Protein AF-A0AAU1TU08-F1 (afdb_monomer)

Radius of gyration: 27.41 Å; Cα contacts (8 Å, |Δi|>4): 438; chains: 1; bounding box: 80×77×54 Å

Sequence (281 aa):
MLISSRPGSLTADRSVGITSATDSKLSSPLSSPHRTTTGRLDGDLHHVAPSVGRWKHGAMDIVSTPDTLEAIATGLQDWRKLAQPIVARYHTPDPVRGAAFVAAVAQAAVTVGQDPEIRLGRGVVDLALSTPGDKGGRWVTAQDIELGRTISKLAREHGLTALPGEVTQLELALDTADDTAVSPFWSALLTGAPDHVVGDTVLDPTNRVPSVWFQATDAHPPPRQRWHIDLWLAPEVADDRIAAAVAAGGTVVDASEAPSFTVLADPEGNKVCVCTALDRD

Nearest PDB structures (foldseek):
  2ebb-assembly1_A-2  TM=8.771E-01  e=8.303E-06  Geobacillus kaustophilus
  3hxa-assembly1_D  TM=8.436E-01  e=1.177E-04  Rattus norvegicus
  4c45-assembly1_A  TM=7.974E-01  e=8.197E-05  Homo sapiens
  1ru0-assembly1_A  TM=8.240E-01  e=3.086E-04  Mus musculus
  4kyz-assembly1_A  TM=6.795E-01  e=1.094E-03  synthetic construct

Solvent-accessible surface area (backbone atoms only — not comparable to full-atom values): 17138 Å² total; per-residue (Å²): 139,87,84,87,85,84,89,84,88,83,89,82,90,84,81,89,84,89,80,89,85,88,80,90,85,84,87,86,90,88,83,88,86,89,84,90,81,92,80,86,81,81,77,78,84,74,79,77,71,81,74,99,62,90,68,77,73,79,94,52,62,62,50,51,70,70,59,49,52,50,46,26,75,75,68,31,71,46,43,38,80,58,91,56,33,37,34,35,30,31,47,22,99,42,67,67,62,39,49,54,51,52,53,52,45,53,57,49,22,66,73,74,72,49,75,65,49,75,46,85,50,90,51,30,37,40,37,39,31,39,48,76,52,75,41,29,32,54,38,34,26,61,64,41,55,52,50,50,45,51,44,57,50,51,36,54,77,71,70,41,49,65,39,54,90,75,69,85,85,70,71,43,78,43,80,33,65,50,55,84,57,36,44,26,17,54,12,9,55,76,60,70,41,52,67,24,52,47,91,60,27,33,28,38,73,81,65,85,56,70,36,44,33,51,42,83,45,80,81,69,82,69,72,87,77,88,76,75,51,76,47,77,42,61,68,94,50,41,65,62,36,51,50,47,13,37,74,35,57,23,42,83,76,44,58,91,52,54,71,28,30,34,34,34,22,35,69,72,63,58,58,36,32,49,28,27,79,48,95,61,135

pLDDT: mean 82.47, std 26.4, range [25.33, 98.81]

Secondary structure (DSSP, 8-state):
------------------------------------------------PPP-----STT--BPPHHHHHHHHHHH-TTEEE-SSSEEEEEE-SSHHHHHHHHHHHHHHHHHHT-PPEEEEETTEEEEEE-EE-GGG-EE-BHHHHHHHHHHHHHHHHTTPEE-TTS----EEEEEES-HHHHHHHHHHHHHSSTT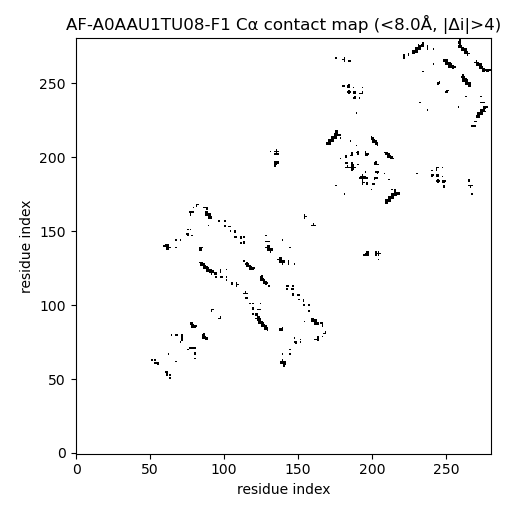-EETTEE--TT--S-EEEEEE----PPP-----EEEE--HHHHHHHHHHHHHTT-EEEE-TTTTTEEEEE-TT--EEEEE-STT--

Foldseek 3Di:
DDDDDDDDDDDDDDDDDDDDDDDDDDDDDDDDDDDDDDDDPPPPPPPPDDDPDQDDDDDFQFDDPVRVVVLCVPQLVQWDDDDFWIKWKWFDPALVLVVVLVVQLQVLCVVLVADWDWDRDGRMIMITDFDADPLQHTGDGPSSSVSSNVSVVSCVVSVIDIDHVPDDADAAEDEDQCLVQQQQLVLCQPAVGSRSDDDQKRHHNVNPDHIYGYDHDDDDQDDPDDDEAEAEDELVCLVVSVVSSVVSVKDFPDCPPPPQWTWIAGNRGHIYIHGYPPPDD

Mean predicted aligned error: 11.85 Å

Structure (mmCIF, N/CA/C/O backbone):
data_AF-A0AAU1TU08-F1
#
_entry.id   AF-A0AAU1TU08-F1
#
loop_
_atom_site.group_PDB
_atom_site.id
_atom_site.type_symbol
_atom_site.label_atom_id
_atom_site.label_alt_id
_atom_site.label_comp_id
_atom_site.label_asym_id
_atom_site.label_entity_id
_atom_site.label_seq_id
_atom_site.pdbx_PDB_ins_code
_atom_site.Cartn_x
_atom_site.Cartn_y
_atom_site.Cartn_z
_atom_site.occupancy
_atom_site.B_iso_or_equiv
_atom_site.auth_seq_id
_atom_site.auth_comp_id
_atom_site.auth_asym_id
_atom_site.auth_atom_id
_atom_site.pdbx_PDB_model_num
ATOM 1 N N . MET A 1 1 ? -26.591 -34.758 -16.815 1.00 39.56 1 MET A N 1
ATOM 2 C CA . MET A 1 1 ? -26.003 -35.877 -17.577 1.00 39.56 1 MET A CA 1
ATOM 3 C C . MET A 1 1 ? -24.620 -36.116 -16.986 1.00 39.56 1 MET A C 1
ATOM 5 O O . MET A 1 1 ? -23.721 -35.324 -17.214 1.00 39.56 1 MET A O 1
ATOM 9 N N . LEU A 1 2 ? -24.527 -37.078 -16.067 1.00 34.47 2 LEU A N 1
ATOM 10 C CA . LEU A 1 2 ? -23.309 -37.477 -15.355 1.00 34.47 2 LEU A CA 1
ATOM 11 C C . LEU A 1 2 ? -22.557 -38.486 -16.221 1.00 34.47 2 LEU A C 1
ATOM 13 O O . LEU A 1 2 ? -23.169 -39.480 -16.604 1.00 34.47 2 LEU A O 1
ATOM 17 N N . ILE A 1 3 ? -21.260 -38.286 -16.469 1.00 35.66 3 ILE A N 1
ATOM 18 C CA . ILE A 1 3 ? -20.370 -39.384 -16.867 1.00 35.66 3 ILE A CA 1
ATOM 19 C C . ILE A 1 3 ? -19.103 -39.323 -16.013 1.00 35.66 3 ILE A C 1
ATOM 21 O O . ILE A 1 3 ? -18.205 -38.509 -16.202 1.00 35.66 3 ILE A O 1
ATOM 25 N N . SER A 1 4 ? -19.128 -40.209 -15.024 1.00 30.64 4 SER A N 1
ATOM 26 C CA . SER A 1 4 ? -18.014 -40.758 -14.266 1.00 30.64 4 SER A CA 1
ATOM 27 C C . SER A 1 4 ? -17.317 -41.820 -15.113 1.00 30.64 4 SER A C 1
ATOM 29 O O . SER A 1 4 ? -18.012 -42.647 -15.702 1.00 30.64 4 SER A O 1
ATOM 31 N N . SER A 1 5 ? -15.980 -41.855 -15.098 1.00 33.44 5 SER A N 1
ATOM 32 C CA . SER A 1 5 ? -15.230 -43.109 -15.268 1.00 33.44 5 SER A CA 1
ATOM 33 C C . SER A 1 5 ? -13.729 -42.943 -14.986 1.00 33.44 5 SER A C 1
ATOM 35 O O . SER A 1 5 ? -12.961 -42.498 -15.833 1.00 33.44 5 SER A O 1
ATOM 37 N N . ARG A 1 6 ? -13.302 -43.390 -13.800 1.00 35.47 6 ARG A N 1
ATOM 38 C CA . ARG A 1 6 ? -12.073 -44.187 -13.613 1.00 35.47 6 ARG A CA 1
ATOM 39 C C . ARG A 1 6 ? -12.512 -45.571 -13.126 1.00 35.47 6 ARG A C 1
ATOM 41 O O . ARG A 1 6 ? -13.502 -45.648 -12.397 1.00 35.47 6 ARG A O 1
ATOM 48 N N . PRO A 1 7 ? -11.795 -46.647 -13.484 1.00 40.78 7 PRO A N 1
ATOM 49 C CA . PRO A 1 7 ? -11.098 -47.367 -12.413 1.00 40.78 7 PRO A CA 1
ATOM 50 C C . PRO A 1 7 ? -9.764 -48.004 -12.844 1.00 40.78 7 PRO A C 1
ATOM 52 O O . PRO A 1 7 ? -9.532 -48.287 -14.015 1.00 40.78 7 PRO A O 1
ATOM 55 N N . GLY A 1 8 ? -8.905 -48.278 -11.861 1.00 28.59 8 GLY A N 1
ATOM 56 C CA . GLY A 1 8 ? -7.673 -49.046 -12.048 1.00 28.59 8 GLY A CA 1
ATOM 57 C C . GLY A 1 8 ? -6.833 -49.111 -10.777 1.00 28.59 8 GLY A C 1
ATOM 58 O O . GLY A 1 8 ? -5.873 -48.367 -10.630 1.00 28.59 8 GLY A O 1
ATOM 59 N N . SER A 1 9 ? -7.247 -49.974 -9.848 1.00 29.78 9 SER A N 1
ATOM 60 C CA . SER A 1 9 ? -6.502 -50.392 -8.655 1.00 29.78 9 SER A CA 1
ATOM 61 C C . SER A 1 9 ? -5.461 -51.449 -9.035 1.00 29.78 9 SER A C 1
ATOM 63 O O . SER A 1 9 ? -5.809 -52.407 -9.722 1.00 29.78 9 SER A O 1
ATOM 65 N N . LEU A 1 10 ? -4.226 -51.311 -8.543 1.00 33.62 10 LEU A N 1
ATOM 66 C CA . LEU A 1 10 ? -3.279 -52.414 -8.373 1.00 33.62 10 LEU A CA 1
ATOM 67 C C . LEU A 1 10 ? -2.543 -52.227 -7.041 1.00 33.62 10 LEU A C 1
ATOM 69 O O . LEU A 1 10 ? -1.752 -51.307 -6.856 1.00 33.62 10 LEU A O 1
ATOM 73 N N . THR A 1 11 ? -2.851 -53.120 -6.109 1.00 32.47 11 THR A N 1
ATOM 74 C CA . THR A 1 11 ? -2.131 -53.381 -4.863 1.00 32.47 11 THR A CA 1
ATOM 75 C C . THR A 1 11 ? -0.887 -54.226 -5.137 1.00 32.47 11 THR A C 1
ATOM 77 O O . THR A 1 11 ? -1.003 -55.263 -5.790 1.00 32.47 11 THR A O 1
ATOM 80 N N . ALA A 1 12 ? 0.259 -53.869 -4.557 1.00 34.25 12 ALA A N 1
ATOM 81 C CA . ALA A 1 12 ? 1.302 -54.830 -4.202 1.00 34.25 12 ALA A CA 1
ATOM 82 C C . ALA A 1 12 ? 2.132 -54.302 -3.023 1.00 34.25 12 ALA A C 1
ATOM 84 O O . ALA A 1 12 ? 2.806 -53.280 -3.104 1.00 34.25 12 ALA A O 1
ATOM 85 N N . ASP A 1 13 ? 2.017 -55.043 -1.932 1.00 30.77 13 ASP A N 1
ATOM 86 C CA . ASP A 1 13 ? 2.788 -55.010 -0.699 1.00 30.77 13 ASP A CA 1
ATOM 87 C C . ASP A 1 13 ? 4.228 -55.508 -0.939 1.00 30.77 13 ASP A C 1
ATOM 89 O O . ASP A 1 13 ? 4.419 -56.491 -1.661 1.00 30.77 13 ASP A O 1
ATOM 93 N N . ARG A 1 14 ? 5.228 -54.856 -0.326 1.00 32.91 14 ARG A N 1
ATOM 94 C CA . ARG A 1 14 ? 6.452 -55.516 0.159 1.00 32.91 14 ARG A CA 1
ATOM 95 C C . ARG A 1 14 ? 7.249 -54.635 1.127 1.00 32.91 14 ARG A C 1
ATOM 97 O O . ARG A 1 14 ? 7.679 -53.525 0.831 1.00 32.91 14 ARG A O 1
ATOM 104 N N . SER A 1 15 ? 7.453 -55.237 2.285 1.00 30.56 15 SER A N 1
ATOM 105 C CA . SER A 1 15 ? 8.192 -54.874 3.486 1.00 30.56 15 SER A CA 1
ATOM 106 C C . SER A 1 15 ? 9.714 -54.674 3.343 1.00 30.56 15 SER A C 1
ATOM 108 O O . SER A 1 15 ? 10.374 -55.458 2.669 1.00 30.56 15 SER A O 1
ATOM 110 N N . VAL A 1 16 ? 10.221 -53.728 4.151 1.00 29.23 16 VAL A N 1
ATOM 111 C CA . VAL A 1 16 ? 11.410 -53.763 5.046 1.00 29.23 16 VAL A CA 1
ATOM 112 C C . VAL A 1 16 ? 12.807 -54.034 4.458 1.00 29.23 16 VAL A C 1
ATOM 114 O O . VAL A 1 16 ? 13.092 -55.094 3.914 1.00 29.23 16 VAL A O 1
ATOM 117 N N . GLY A 1 17 ? 13.736 -53.117 4.765 1.00 28.25 17 GLY A N 1
ATOM 118 C CA . GLY A 1 17 ? 15.182 -53.339 4.678 1.00 28.25 17 GLY A CA 1
ATOM 119 C C . GLY A 1 17 ? 16.001 -52.153 5.196 1.00 28.25 17 GLY A C 1
ATOM 120 O O . GLY A 1 17 ? 16.543 -51.388 4.409 1.00 28.25 17 GLY A O 1
ATOM 121 N N . ILE A 1 18 ? 16.071 -51.992 6.521 1.00 28.25 18 ILE A N 1
ATOM 122 C CA . ILE A 1 18 ? 17.067 -51.153 7.207 1.00 28.25 18 ILE A CA 1
ATOM 123 C C . ILE A 1 18 ? 18.354 -51.974 7.320 1.00 28.25 18 ILE A C 1
ATOM 125 O O . ILE A 1 18 ? 18.321 -53.060 7.894 1.00 28.25 18 ILE A O 1
ATOM 129 N N . THR A 1 19 ? 19.487 -51.437 6.868 1.00 31.23 19 THR A N 1
ATOM 130 C CA . THR A 1 19 ? 20.816 -51.897 7.303 1.00 31.23 19 THR A CA 1
ATOM 131 C C . THR A 1 19 ? 21.749 -50.711 7.500 1.00 31.23 19 THR A C 1
ATOM 133 O O . THR A 1 19 ? 22.159 -50.050 6.548 1.00 31.23 19 THR A O 1
ATOM 136 N N . SER A 1 20 ? 22.077 -50.471 8.768 1.00 26.25 20 SER A N 1
ATOM 137 C CA . SER A 1 20 ? 23.237 -49.723 9.237 1.00 26.25 20 SER A CA 1
ATOM 138 C C . SER A 1 20 ? 24.516 -50.538 9.039 1.00 26.25 20 SER A C 1
ATOM 140 O O . SER A 1 20 ? 24.509 -51.741 9.302 1.00 26.25 20 SER A O 1
ATOM 142 N N . ALA A 1 21 ? 25.627 -49.881 8.717 1.00 29.44 21 ALA A N 1
ATOM 143 C CA . ALA A 1 21 ? 26.960 -50.402 9.000 1.00 29.44 21 ALA A CA 1
ATOM 144 C C . ALA A 1 21 ? 27.860 -49.266 9.502 1.00 29.44 21 ALA A C 1
ATOM 146 O O . ALA A 1 21 ? 28.190 -48.327 8.781 1.00 29.44 21 ALA A O 1
ATOM 147 N N . THR A 1 22 ? 28.192 -49.367 10.783 1.00 28.27 22 THR A N 1
ATOM 148 C CA . THR A 1 22 ? 29.260 -48.691 11.518 1.00 28.27 22 THR A CA 1
ATOM 149 C C . THR A 1 22 ? 30.576 -49.448 11.339 1.00 28.27 22 THR A C 1
ATOM 151 O O . THR A 1 22 ? 30.546 -50.673 11.387 1.00 28.27 22 THR A O 1
ATOM 154 N N . ASP A 1 23 ? 31.702 -48.743 11.183 1.00 26.25 23 ASP A N 1
ATOM 155 C CA . ASP A 1 23 ? 32.923 -48.812 12.027 1.00 26.25 23 ASP A CA 1
ATOM 156 C C . ASP A 1 23 ? 34.094 -48.099 11.312 1.00 26.25 23 ASP A C 1
ATOM 158 O O . ASP A 1 23 ? 34.321 -48.311 10.126 1.00 26.25 23 ASP A O 1
ATOM 162 N N . SER A 1 24 ? 34.708 -47.065 11.912 1.00 28.91 24 SER A N 1
ATOM 163 C CA . SER A 1 24 ? 35.861 -47.124 12.848 1.00 28.91 24 SER A CA 1
ATOM 164 C C . SER A 1 24 ? 37.142 -47.608 12.151 1.00 28.91 24 SER A C 1
ATOM 166 O O . SER A 1 24 ? 37.115 -48.601 11.448 1.00 28.91 24 SER A O 1
ATOM 168 N N . LYS A 1 25 ? 38.352 -47.072 12.315 1.00 26.80 25 LYS A N 1
ATOM 169 C CA . LYS A 1 25 ? 39.016 -46.046 13.137 1.00 26.80 25 LYS A CA 1
ATOM 170 C C . LYS A 1 25 ? 40.464 -46.021 12.599 1.00 26.80 25 LYS A C 1
ATOM 172 O O . LYS A 1 25 ? 40.930 -47.072 12.172 1.00 26.80 25 LYS A O 1
ATOM 177 N N . LEU A 1 26 ? 41.196 -44.910 12.724 1.00 29.38 26 LEU A N 1
ATOM 178 C CA . LEU A 1 26 ? 42.615 -44.910 13.140 1.00 29.38 26 LEU A CA 1
ATOM 179 C C . LEU A 1 26 ? 43.099 -43.477 13.460 1.00 29.38 26 LEU A C 1
ATOM 181 O O . LEU A 1 26 ? 43.403 -42.669 12.590 1.00 29.38 26 LEU A O 1
ATOM 185 N N . SER A 1 27 ? 43.097 -43.209 14.767 1.00 26.80 27 SER A N 1
ATOM 186 C CA . SER A 1 27 ? 43.957 -42.338 15.591 1.00 26.80 27 SER A CA 1
ATOM 187 C C . SER A 1 27 ? 45.451 -42.401 15.206 1.00 26.80 27 SER A C 1
ATOM 189 O O . SER A 1 27 ? 45.870 -43.432 14.699 1.00 26.80 27 SER A O 1
ATOM 191 N N . SER A 1 28 ? 46.383 -41.476 15.484 1.00 29.06 28 SER A N 1
ATOM 192 C CA . SER A 1 28 ? 46.492 -40.148 16.133 1.00 29.06 28 SER A CA 1
ATOM 193 C C . SER A 1 28 ? 47.977 -39.683 15.913 1.00 29.06 28 SER A C 1
ATOM 195 O O . SER A 1 28 ? 48.586 -40.138 14.950 1.00 29.06 28 SER A O 1
ATOM 197 N N . PRO A 1 29 ? 48.638 -38.889 16.786 1.00 40.69 29 PRO A N 1
ATOM 198 C CA . PRO A 1 29 ? 48.773 -37.423 16.759 1.00 40.69 29 PRO A CA 1
ATOM 199 C C . PRO A 1 29 ? 50.248 -36.948 16.657 1.00 40.69 29 PRO A C 1
ATOM 201 O O . PRO A 1 29 ? 51.145 -37.774 16.734 1.00 40.69 29 PRO A O 1
ATOM 204 N N . LEU A 1 30 ? 50.515 -35.633 16.584 1.00 27.88 30 LEU A N 1
ATOM 205 C CA . LEU A 1 30 ? 51.724 -34.990 17.149 1.00 27.88 30 LEU A CA 1
ATOM 206 C C . LEU A 1 30 ? 51.535 -33.458 17.287 1.00 27.88 30 LEU A C 1
ATOM 208 O O . LEU A 1 30 ? 50.765 -32.843 16.555 1.00 27.88 30 LEU A O 1
ATOM 212 N N . SER A 1 31 ? 52.203 -32.896 18.297 1.00 27.53 31 SER A N 1
ATOM 213 C CA . SER A 1 31 ? 51.919 -31.644 19.022 1.00 27.53 31 SER A CA 1
ATOM 214 C C . SER A 1 31 ? 52.511 -30.329 18.455 1.00 27.53 31 SER A C 1
ATOM 216 O O . SER A 1 31 ? 53.495 -30.346 17.727 1.00 27.53 31 SER A O 1
ATOM 218 N N . SER A 1 32 ? 51.911 -29.210 18.909 1.00 26.59 32 SER A N 1
ATOM 219 C CA . SER A 1 32 ? 52.244 -27.750 18.935 1.00 26.59 32 SER A CA 1
ATOM 220 C C . SER A 1 32 ? 53.707 -27.348 19.310 1.00 26.59 32 SER A C 1
ATOM 222 O O . SER A 1 32 ? 54.450 -28.269 19.647 1.00 26.59 32 SER A O 1
ATOM 224 N N . PRO A 1 33 ? 54.148 -26.043 19.420 1.00 43.50 33 PRO A N 1
ATOM 225 C CA . PRO A 1 33 ? 53.403 -24.751 19.493 1.00 43.50 33 PRO A CA 1
ATOM 226 C C . PRO A 1 33 ? 54.031 -23.452 18.864 1.00 43.50 33 PRO A C 1
ATOM 228 O O . PRO A 1 33 ? 55.142 -23.446 18.348 1.00 43.50 33 PRO A O 1
ATOM 231 N N . HIS A 1 34 ? 53.300 -22.329 19.062 1.00 25.75 34 HIS A N 1
ATOM 232 C CA . HIS A 1 34 ? 53.620 -20.878 18.928 1.00 25.75 34 HIS A CA 1
ATOM 233 C C . HIS A 1 34 ? 53.584 -20.268 17.506 1.00 25.75 34 HIS A C 1
ATOM 235 O O . HIS A 1 34 ? 54.192 -20.790 16.590 1.00 25.75 34 HIS A O 1
ATOM 241 N N . ARG A 1 35 ? 52.892 -19.147 17.226 1.00 26.56 35 ARG A N 1
ATOM 242 C CA . ARG A 1 35 ? 52.883 -17.844 17.920 1.00 26.56 35 ARG A CA 1
ATOM 243 C C . ARG A 1 35 ? 51.635 -17.009 17.556 1.00 26.56 35 ARG A C 1
ATOM 245 O O . ARG A 1 35 ? 51.085 -17.111 16.469 1.00 26.56 35 ARG A O 1
ATOM 252 N N . THR A 1 36 ? 51.249 -16.166 18.503 1.00 27.22 36 THR A N 1
ATOM 253 C CA . THR A 1 36 ? 50.205 -15.129 18.524 1.00 27.22 36 THR A CA 1
ATOM 254 C C . THR A 1 36 ? 50.254 -14.099 17.388 1.00 27.22 36 THR A C 1
ATOM 256 O O . THR A 1 36 ? 51.296 -13.475 17.191 1.00 27.22 36 THR A O 1
ATOM 259 N N . THR A 1 37 ? 49.105 -13.763 16.791 1.00 28.59 37 THR A N 1
ATOM 260 C CA . THR A 1 37 ? 48.723 -12.358 16.532 1.00 28.59 37 THR A CA 1
ATOM 261 C C . THR A 1 37 ? 47.201 -12.223 16.456 1.00 28.59 37 THR A C 1
ATOM 263 O O . THR A 1 37 ? 46.511 -12.985 15.790 1.00 28.59 37 THR A O 1
ATOM 266 N N . THR A 1 38 ? 46.705 -11.270 17.229 1.00 29.56 38 THR A N 1
ATOM 267 C CA . THR A 1 38 ? 45.329 -10.804 17.393 1.00 29.56 38 THR A CA 1
ATOM 268 C C . THR A 1 38 ? 44.777 -10.148 16.127 1.00 29.56 38 THR A C 1
ATOM 270 O O . THR A 1 38 ? 45.450 -9.308 15.538 1.00 29.56 38 THR A O 1
ATOM 273 N N . GLY A 1 39 ? 43.529 -10.457 15.775 1.00 26.97 39 GLY A N 1
ATOM 274 C CA . GLY A 1 39 ? 42.768 -9.787 14.719 1.00 26.97 39 GLY A CA 1
ATOM 275 C C . GLY A 1 39 ? 41.291 -10.145 14.837 1.00 26.97 39 GLY A C 1
ATOM 276 O O . GLY A 1 39 ? 40.786 -10.975 14.093 1.00 26.97 39 GLY A O 1
ATOM 277 N N . ARG A 1 40 ? 40.633 -9.591 15.856 1.00 25.39 40 ARG A N 1
ATOM 278 C CA . ARG A 1 40 ? 39.196 -9.725 16.105 1.00 25.39 40 ARG A CA 1
ATOM 279 C C . ARG A 1 40 ? 38.468 -8.784 15.144 1.00 25.39 40 ARG A C 1
ATOM 281 O O . ARG A 1 40 ? 38.528 -7.575 15.334 1.00 25.39 40 ARG A O 1
ATOM 288 N N . LEU A 1 41 ? 37.849 -9.330 14.100 1.00 30.48 41 LEU A N 1
ATOM 289 C CA . LEU A 1 41 ? 36.870 -8.620 13.278 1.00 30.48 41 LEU A CA 1
ATOM 290 C C . LEU A 1 41 ? 35.486 -8.909 13.865 1.00 30.48 41 LEU A C 1
ATOM 292 O O . LEU A 1 41 ? 34.767 -9.779 13.383 1.00 30.48 41 LEU A O 1
ATOM 296 N N . ASP A 1 42 ? 35.156 -8.204 14.947 1.00 25.33 42 ASP A N 1
ATOM 297 C CA . ASP A 1 42 ? 33.764 -8.025 15.359 1.00 25.33 42 ASP A CA 1
ATOM 298 C C . ASP A 1 42 ? 33.194 -6.939 14.437 1.00 25.33 42 ASP A C 1
ATOM 300 O O . ASP A 1 42 ? 33.405 -5.745 14.645 1.00 25.33 42 ASP A O 1
ATOM 304 N N . GLY A 1 43 ? 32.572 -7.363 13.338 1.00 26.89 43 GLY A N 1
ATOM 305 C CA . GLY A 1 43 ? 31.746 -6.501 12.502 1.00 26.89 43 GLY A CA 1
ATOM 306 C C . GLY A 1 43 ? 30.346 -6.456 13.091 1.00 26.89 43 GLY A C 1
ATOM 307 O O . GLY A 1 43 ? 29.486 -7.236 12.687 1.00 26.89 43 GLY A O 1
ATOM 308 N N . ASP A 1 44 ? 30.143 -5.587 14.078 1.00 26.06 44 ASP A N 1
ATOM 309 C CA . ASP A 1 44 ? 28.821 -5.266 14.604 1.00 26.06 44 ASP A CA 1
ATOM 310 C C . ASP A 1 44 ? 27.968 -4.662 13.476 1.00 26.06 44 ASP A C 1
ATOM 312 O O . ASP A 1 44 ? 28.186 -3.531 13.035 1.00 26.06 44 ASP A O 1
ATOM 316 N N . LEU A 1 45 ? 26.981 -5.429 13.002 1.00 29.81 45 LEU A N 1
ATOM 317 C CA . LEU A 1 45 ? 25.873 -4.933 12.188 1.00 29.81 45 LEU A CA 1
ATOM 318 C C . LEU A 1 45 ? 25.002 -4.034 13.073 1.00 29.81 45 LEU A C 1
ATOM 320 O O . LEU A 1 45 ? 23.978 -4.448 13.619 1.00 29.81 45 LEU A O 1
ATOM 324 N N . HIS A 1 46 ? 25.439 -2.792 13.255 1.00 28.25 46 HIS A N 1
ATOM 325 C CA . HIS A 1 46 ? 24.618 -1.757 13.855 1.00 28.25 46 HIS A CA 1
ATOM 326 C C . HIS A 1 46 ? 23.498 -1.392 12.884 1.00 28.25 46 HIS A C 1
ATOM 328 O O . HIS A 1 46 ? 23.664 -0.592 11.967 1.00 28.25 46 HIS A O 1
ATOM 334 N N . HIS A 1 47 ? 22.329 -1.975 13.132 1.00 33.59 47 HIS A N 1
ATOM 335 C CA . HIS A 1 47 ? 21.059 -1.446 12.670 1.00 33.59 47 HIS A CA 1
ATOM 336 C C . HIS A 1 47 ? 20.913 -0.039 13.272 1.00 33.59 47 HIS A C 1
ATOM 338 O O . HIS A 1 47 ? 20.599 0.124 14.454 1.00 33.59 47 HIS A O 1
ATOM 344 N N . VAL A 1 48 ? 21.223 0.993 12.489 1.00 30.58 48 VAL A N 1
ATOM 345 C CA . VAL A 1 48 ? 20.961 2.377 12.884 1.00 30.58 48 VAL A CA 1
ATOM 346 C C . VAL A 1 48 ? 19.460 2.592 12.738 1.00 30.58 48 VAL A C 1
ATOM 348 O O . VAL A 1 48 ? 18.955 2.863 11.654 1.00 30.58 48 VAL A O 1
ATOM 351 N N . ALA A 1 49 ? 18.732 2.424 13.841 1.00 30.55 49 ALA A N 1
ATOM 352 C CA . ALA A 1 49 ? 17.380 2.948 13.951 1.00 30.55 49 ALA A CA 1
ATOM 353 C C . ALA A 1 49 ? 17.432 4.467 13.697 1.00 30.55 49 ALA A C 1
ATOM 355 O O . ALA A 1 49 ? 18.308 5.138 14.259 1.00 30.55 49 ALA A O 1
ATOM 356 N N . PRO A 1 50 ? 16.538 5.038 12.872 1.00 33.75 50 PRO A N 1
ATOM 357 C CA . PRO A 1 50 ? 16.546 6.469 12.630 1.00 33.75 50 PRO A CA 1
ATOM 358 C C . PRO A 1 50 ? 16.322 7.208 13.955 1.00 33.75 50 PRO A C 1
ATOM 360 O O . PRO A 1 50 ? 15.472 6.847 14.770 1.00 33.75 50 PRO A O 1
ATOM 363 N N . SER A 1 51 ? 17.148 8.227 14.182 1.00 30.95 51 SER A N 1
ATOM 364 C CA . SER A 1 51 ? 17.206 9.025 15.404 1.00 30.95 51 SER A CA 1
ATOM 365 C C . SER A 1 51 ? 15.828 9.519 15.858 1.00 30.95 51 SER A C 1
ATOM 367 O O . SER A 1 51 ? 15.072 10.079 15.057 1.00 30.95 51 SER A O 1
ATOM 369 N N . VAL A 1 52 ? 15.555 9.388 17.162 1.00 37.06 52 VAL A N 1
ATOM 370 C CA . VAL A 1 52 ? 14.380 9.929 17.865 1.00 37.06 52 VAL A CA 1
ATOM 371 C C . VAL A 1 52 ? 14.484 11.458 17.918 1.00 37.06 52 VAL A C 1
ATOM 373 O O . VAL A 1 52 ? 14.900 12.055 18.906 1.00 37.06 52 VAL A O 1
ATOM 376 N N . GLY A 1 53 ? 14.168 12.096 16.798 1.00 33.34 53 GLY A N 1
ATOM 377 C CA . GLY A 1 53 ? 13.995 13.534 16.669 1.00 33.34 53 GLY A CA 1
ATOM 378 C C . GLY A 1 53 ? 12.564 13.816 16.237 1.00 33.34 53 GLY A C 1
ATOM 379 O O . GLY A 1 53 ? 12.021 13.126 15.379 1.00 33.34 53 GLY A O 1
ATOM 380 N N . ARG A 1 54 ? 11.926 14.826 16.829 1.00 38.91 54 ARG A N 1
ATOM 381 C CA . ARG A 1 54 ? 10.632 15.319 16.351 1.00 38.91 54 ARG A CA 1
ATOM 382 C C . ARG A 1 54 ? 10.858 16.047 15.024 1.00 38.91 54 ARG A C 1
ATOM 384 O O . ARG A 1 54 ? 11.188 17.231 15.015 1.00 38.91 54 ARG A O 1
ATOM 391 N N . TRP A 1 55 ? 10.742 15.330 13.911 1.00 38.53 55 TRP A N 1
ATOM 392 C CA . TRP A 1 55 ? 10.931 15.881 12.571 1.00 38.53 55 TRP A CA 1
ATOM 393 C C . TRP A 1 55 ? 9.709 16.711 12.173 1.00 38.53 55 TRP A C 1
ATOM 395 O O . TR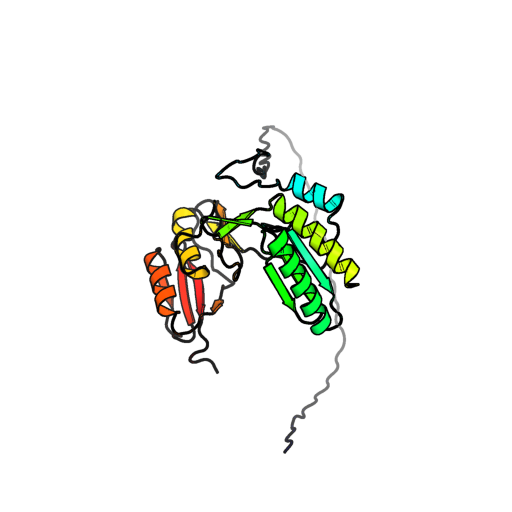P A 1 55 ? 8.628 16.176 11.957 1.00 38.53 55 TRP A O 1
ATOM 405 N N . LYS A 1 56 ? 9.877 18.033 12.079 1.00 38.09 56 LYS A N 1
ATOM 406 C CA . LYS A 1 56 ? 8.866 18.941 11.523 1.00 38.09 56 LYS A CA 1
ATOM 407 C C . LYS A 1 56 ? 9.212 19.275 10.073 1.00 38.09 56 LYS A C 1
ATOM 409 O O . LYS A 1 56 ? 9.767 20.337 9.810 1.00 38.09 56 LYS A O 1
ATOM 414 N N . HIS A 1 57 ? 8.879 18.390 9.138 1.00 40.66 57 HIS A N 1
ATOM 415 C CA . HIS A 1 57 ? 8.739 18.776 7.732 1.00 40.66 57 HIS A CA 1
ATOM 416 C C . HIS A 1 57 ? 7.253 19.056 7.486 1.00 40.66 57 HIS A C 1
ATOM 418 O O . HIS A 1 57 ? 6.439 18.156 7.623 1.00 40.66 57 HIS A O 1
ATOM 424 N N . GLY A 1 58 ? 6.904 20.324 7.236 1.00 43.88 58 GLY A N 1
ATOM 425 C CA . GLY A 1 58 ? 5.560 20.759 6.829 1.00 43.88 58 GLY A CA 1
ATOM 426 C C . GLY A 1 58 ? 4.399 20.312 7.733 1.00 43.88 58 GLY A C 1
ATOM 427 O O . GLY A 1 58 ? 3.725 19.348 7.425 1.00 43.88 58 GLY A O 1
ATOM 428 N N . ALA A 1 59 ? 4.129 21.041 8.822 1.00 59.69 59 ALA A N 1
ATOM 429 C CA . ALA A 1 59 ? 2.848 21.070 9.560 1.00 59.69 59 ALA A CA 1
ATOM 430 C C . ALA A 1 59 ? 2.159 19.750 10.014 1.00 59.69 59 ALA A C 1
ATOM 432 O O . ALA A 1 59 ? 1.078 19.840 10.589 1.00 59.69 59 ALA A O 1
ATOM 433 N N . MET A 1 60 ? 2.743 18.560 9.845 1.00 71.38 60 MET A N 1
ATOM 434 C CA . MET A 1 60 ? 2.176 17.303 10.355 1.00 71.38 60 MET A CA 1
ATOM 435 C C . MET A 1 60 ? 2.743 16.956 11.734 1.00 71.38 60 MET A C 1
ATOM 437 O O . MET A 1 60 ? 3.959 16.942 11.939 1.00 71.38 60 MET A O 1
ATOM 441 N N . ASP A 1 61 ? 1.859 16.678 12.697 1.00 87.31 61 ASP A N 1
ATOM 442 C CA . ASP A 1 61 ? 2.245 16.246 14.044 1.00 87.31 61 ASP A CA 1
ATOM 443 C C . ASP A 1 61 ? 2.511 14.735 14.074 1.00 87.31 61 ASP A C 1
ATOM 445 O O . ASP A 1 61 ? 1.705 13.947 14.576 1.00 87.31 61 ASP A O 1
ATOM 449 N N . ILE A 1 62 ? 3.625 14.342 13.452 1.00 93.31 62 ILE A N 1
ATOM 450 C CA . ILE A 1 62 ? 4.069 12.950 13.361 1.00 93.31 62 ILE A CA 1
ATOM 451 C C . ILE A 1 62 ? 4.415 12.429 14.758 1.00 93.31 62 ILE A C 1
ATOM 453 O O . ILE A 1 62 ? 5.205 13.028 15.495 1.00 93.31 62 ILE A O 1
ATOM 457 N N . VAL A 1 63 ? 3.850 11.274 15.093 1.00 96.00 63 VAL A N 1
ATOM 458 C CA . VAL A 1 63 ? 4.113 10.529 16.321 1.00 96.00 63 VAL A CA 1
ATOM 459 C C . VAL A 1 63 ? 5.215 9.515 16.037 1.00 96.00 63 VAL A C 1
ATOM 461 O O . VAL A 1 63 ? 5.183 8.796 15.038 1.00 96.00 63 VAL A O 1
ATOM 464 N N . SER A 1 64 ? 6.217 9.457 16.912 1.00 96.12 64 SER A N 1
ATOM 465 C CA . SER A 1 64 ? 7.324 8.517 16.746 1.00 96.12 64 SER A CA 1
ATOM 466 C C . SER A 1 64 ? 6.856 7.064 16.918 1.00 96.12 64 SER A C 1
ATOM 468 O O . SER A 1 64 ? 5.827 6.791 17.544 1.00 96.12 64 SER A O 1
ATOM 470 N N . THR A 1 65 ? 7.619 6.098 16.397 1.00 96.62 65 THR A N 1
ATOM 471 C CA . THR A 1 65 ? 7.327 4.674 16.633 1.00 96.62 65 THR A CA 1
ATOM 472 C C . THR A 1 65 ? 7.297 4.331 18.130 1.00 96.62 65 THR A C 1
ATOM 474 O O . THR A 1 65 ? 6.313 3.720 18.545 1.00 96.62 65 THR A O 1
ATOM 477 N N . PRO A 1 66 ? 8.275 4.743 18.969 1.00 98.00 66 PRO A N 1
ATOM 478 C CA . PRO A 1 66 ? 8.199 4.528 20.417 1.00 98.00 66 PRO A CA 1
ATOM 479 C C . PRO A 1 66 ? 6.927 5.091 21.064 1.00 98.00 66 PRO A C 1
ATOM 481 O O . PRO A 1 66 ? 6.258 4.372 21.801 1.00 98.00 66 PRO A O 1
ATOM 484 N N . ASP A 1 67 ? 6.542 6.327 20.736 1.00 97.69 67 ASP A N 1
ATOM 485 C CA . ASP A 1 67 ? 5.336 6.949 21.305 1.00 97.69 67 ASP A CA 1
ATOM 486 C C . ASP A 1 67 ? 4.053 6.253 20.824 1.00 97.69 67 ASP A C 1
ATOM 488 O O . ASP A 1 67 ? 3.089 6.103 21.576 1.00 97.69 67 ASP A O 1
ATOM 492 N N . THR A 1 68 ? 4.043 5.774 19.577 1.00 98.00 68 THR A N 1
ATOM 493 C CA . THR A 1 68 ? 2.931 4.980 19.040 1.00 98.00 68 THR A CA 1
ATOM 494 C C . THR A 1 68 ? 2.802 3.643 19.772 1.00 98.00 68 THR A C 1
ATOM 496 O O . THR A 1 68 ? 1.694 3.225 20.111 1.00 98.00 68 THR A O 1
ATOM 499 N N . LEU A 1 69 ? 3.924 2.970 20.043 1.00 98.12 69 LEU A N 1
ATOM 500 C CA . LEU A 1 69 ? 3.945 1.717 20.800 1.00 98.12 69 LEU A CA 1
ATOM 501 C C . LEU A 1 69 ? 3.479 1.923 22.248 1.00 98.12 69 LEU A C 1
ATOM 503 O O . LEU A 1 69 ? 2.713 1.104 22.755 1.00 98.12 69 LEU A O 1
ATOM 507 N N . GLU A 1 70 ? 3.861 3.031 22.883 1.00 97.88 70 GLU A N 1
ATOM 508 C CA . GLU A 1 70 ? 3.374 3.402 24.216 1.00 97.88 70 GLU A CA 1
ATOM 509 C C . GLU A 1 70 ? 1.857 3.659 24.217 1.00 97.88 70 GLU A C 1
ATOM 511 O O . GLU A 1 70 ? 1.133 3.164 25.085 1.00 97.88 70 GLU A O 1
ATOM 516 N N . ALA A 1 71 ? 1.333 4.364 23.207 1.00 97.12 71 ALA A N 1
ATOM 517 C CA . ALA A 1 71 ? -0.109 4.569 23.055 1.00 97.12 71 ALA A CA 1
ATOM 518 C C . ALA A 1 71 ? -0.873 3.238 22.886 1.00 97.12 71 ALA A C 1
ATOM 520 O O . ALA A 1 71 ? -1.948 3.059 23.466 1.00 97.12 71 ALA A O 1
ATOM 521 N N . ILE A 1 72 ? -0.303 2.282 22.142 1.00 97.88 72 ILE A N 1
ATOM 522 C CA . ILE A 1 72 ? -0.832 0.914 22.002 1.00 97.88 72 ILE A CA 1
ATOM 523 C C . ILE A 1 72 ? -0.840 0.180 23.342 1.00 97.88 72 ILE A C 1
ATOM 525 O O . ILE A 1 72 ? -1.867 -0.393 23.712 1.00 97.88 72 ILE A O 1
ATOM 529 N N . ALA A 1 73 ? 0.258 0.239 24.095 1.00 96.56 73 ALA A N 1
ATOM 530 C CA . ALA A 1 73 ? 0.370 -0.424 25.390 1.00 96.56 73 ALA A CA 1
ATOM 531 C C . ALA A 1 73 ? -0.627 0.122 26.430 1.00 96.56 73 ALA A C 1
ATOM 533 O O . ALA A 1 73 ? -1.144 -0.640 27.251 1.00 96.56 73 ALA A O 1
ATOM 534 N N . THR A 1 74 ? -0.929 1.422 26.384 1.00 94.62 74 THR A N 1
ATOM 535 C CA . THR A 1 74 ? -1.689 2.113 27.440 1.00 94.62 74 THR A CA 1
ATOM 536 C C . THR A 1 74 ? -3.166 2.354 27.128 1.00 94.62 74 THR A C 1
ATOM 538 O O . THR A 1 74 ? -3.946 2.565 28.057 1.00 94.62 74 THR A O 1
ATOM 541 N N . GLY A 1 75 ? -3.601 2.294 25.864 1.00 90.75 75 GLY A N 1
ATOM 542 C CA . GLY A 1 75 ? -5.003 2.590 25.533 1.00 90.75 75 GLY A CA 1
ATOM 543 C C . GLY A 1 75 ? -5.490 2.242 24.127 1.00 90.75 75 GLY A C 1
ATOM 544 O O . GLY A 1 75 ? -6.626 2.581 23.797 1.00 90.75 75 GLY A O 1
ATOM 545 N N . LEU A 1 76 ? -4.668 1.588 23.302 1.00 96.81 76 LEU A N 1
ATOM 546 C CA . LEU A 1 76 ? -5.021 1.143 21.948 1.00 96.81 76 LEU A CA 1
ATOM 547 C C . LEU A 1 76 ? -4.716 -0.350 21.763 1.00 96.81 76 LEU A C 1
ATOM 549 O O . LEU A 1 76 ? -4.094 -0.759 20.787 1.00 96.81 76 LEU A O 1
ATOM 553 N N . GLN A 1 77 ? -5.166 -1.189 22.699 1.00 96.38 77 GLN A N 1
ATOM 554 C CA . GLN A 1 77 ? -4.833 -2.620 22.714 1.00 96.38 77 GLN A CA 1
ATOM 555 C C . GLN A 1 77 ? -5.368 -3.398 21.496 1.00 96.38 77 GLN A C 1
ATOM 557 O O . GLN A 1 77 ? -4.808 -4.445 21.151 1.00 96.38 77 GLN A O 1
ATOM 562 N N . ASP A 1 78 ? -6.404 -2.878 20.829 1.00 98.38 78 ASP A N 1
ATOM 563 C CA . ASP A 1 78 ? -6.974 -3.434 19.592 1.00 98.38 78 ASP A CA 1
ATOM 564 C C . ASP A 1 78 ? -6.041 -3.264 18.376 1.00 98.38 78 ASP A C 1
ATOM 566 O O . ASP A 1 78 ? -6.229 -3.926 17.355 1.00 98.38 78 ASP A O 1
ATOM 570 N N . TRP A 1 79 ? -5.037 -2.385 18.478 1.00 98.69 79 TRP A N 1
ATOM 571 C CA . TRP A 1 79 ? -4.207 -1.930 17.365 1.00 98.69 79 TRP A CA 1
ATOM 572 C C . TRP A 1 79 ? -2.786 -2.490 17.421 1.00 98.69 79 TRP A C 1
ATOM 574 O O . TRP A 1 79 ? -2.238 -2.758 18.493 1.00 98.69 79 TRP A O 1
ATOM 584 N N . ARG A 1 80 ? -2.142 -2.632 16.261 1.00 98.62 80 ARG A N 1
ATOM 585 C CA . ARG A 1 80 ? -0.708 -2.932 16.143 1.00 98.62 80 ARG A CA 1
ATOM 586 C C . ARG A 1 80 ? -0.029 -1.925 15.235 1.00 98.62 80 ARG A C 1
ATOM 588 O O . ARG A 1 80 ? -0.543 -1.613 14.167 1.00 98.62 80 ARG A O 1
ATOM 595 N N . LYS A 1 81 ? 1.144 -1.447 15.648 1.00 98.12 81 LYS A N 1
ATOM 596 C CA . LYS A 1 81 ? 2.056 -0.718 14.768 1.00 98.12 81 LYS A CA 1
ATOM 597 C C . LYS A 1 81 ? 2.723 -1.739 13.852 1.00 98.12 81 LYS A C 1
ATOM 599 O O . LYS A 1 81 ? 3.442 -2.605 14.346 1.00 98.12 81 LYS A O 1
ATOM 604 N N . LEU A 1 82 ? 2.457 -1.644 12.554 1.00 96.56 82 LEU A N 1
ATOM 605 C CA . LEU A 1 82 ? 3.222 -2.349 11.522 1.00 96.56 82 LEU A CA 1
ATOM 606 C C . LEU A 1 82 ? 4.165 -1.343 10.852 1.00 96.56 82 LEU A C 1
ATOM 608 O O . LEU A 1 82 ? 4.561 -0.382 11.514 1.00 96.56 82 LEU A O 1
ATOM 612 N N . ALA A 1 83 ? 4.551 -1.543 9.594 1.00 94.12 83 ALA A N 1
ATOM 613 C CA . ALA A 1 83 ? 5.572 -0.739 8.928 1.00 94.12 83 ALA A CA 1
ATOM 614 C C . ALA A 1 83 ? 5.240 0.764 8.937 1.00 94.12 83 ALA A C 1
ATOM 616 O O . ALA A 1 83 ? 5.793 1.512 9.744 1.00 94.12 83 ALA A O 1
ATOM 617 N N . GLN A 1 84 ? 4.272 1.216 8.140 1.00 94.94 84 GLN A N 1
ATOM 618 C CA . GLN A 1 84 ? 3.828 2.617 8.112 1.00 94.94 84 GLN A CA 1
ATOM 619 C C . GLN A 1 84 ? 2.623 2.857 9.043 1.00 94.94 84 GLN A C 1
ATOM 621 O O . GLN A 1 84 ? 2.756 3.678 9.955 1.00 94.94 84 GLN A O 1
ATOM 626 N N . PRO A 1 85 ? 1.498 2.121 8.943 1.00 96.94 85 PRO A N 1
ATOM 627 C CA . PRO A 1 85 ? 0.292 2.426 9.715 1.00 96.94 85 PRO A CA 1
ATOM 628 C C . PRO A 1 85 ? 0.264 1.795 11.117 1.00 96.94 85 PRO A C 1
ATOM 630 O O . PRO A 1 85 ? 1.057 0.907 11.458 1.00 96.94 85 PRO A O 1
ATOM 633 N N . ILE A 1 86 ? -0.717 2.218 11.919 1.00 98.50 86 ILE A N 1
ATOM 634 C CA . ILE A 1 86 ? -1.324 1.340 12.928 1.00 98.50 86 ILE A CA 1
ATOM 635 C C . ILE A 1 86 ? -2.533 0.635 12.315 1.00 98.50 86 ILE A C 1
ATOM 637 O O . ILE A 1 86 ? -3.304 1.244 11.577 1.00 98.50 86 ILE A O 1
ATOM 641 N N . VAL A 1 87 ? -2.710 -0.648 12.614 1.00 98.62 87 VAL A N 1
ATOM 642 C CA . VAL A 1 87 ? -3.781 -1.471 12.040 1.00 98.62 87 VAL A CA 1
ATOM 643 C C . VAL A 1 87 ? -4.607 -2.154 13.116 1.00 98.62 87 VAL A C 1
ATOM 645 O O . VAL A 1 87 ? -4.075 -2.548 14.156 1.00 98.62 87 VAL A O 1
ATOM 648 N N . ALA A 1 88 ? -5.896 -2.328 12.849 1.00 98.75 88 ALA A N 1
ATOM 649 C CA . ALA A 1 88 ? -6.808 -3.105 13.675 1.00 98.75 88 ALA A CA 1
ATOM 650 C C . ALA A 1 88 ? -7.681 -4.006 12.802 1.00 98.75 88 ALA A C 1
ATOM 652 O O . ALA A 1 88 ? -8.037 -3.667 11.674 1.00 98.75 88 ALA A O 1
ATOM 653 N N . ARG A 1 89 ? -8.062 -5.153 13.359 1.00 98.81 89 ARG A N 1
ATOM 654 C CA . ARG A 1 89 ? -9.038 -6.071 12.774 1.00 98.81 89 ARG A CA 1
ATOM 655 C C . ARG A 1 89 ? -10.131 -6.335 13.790 1.00 98.81 89 ARG A C 1
ATOM 657 O O . ARG A 1 89 ? -9.832 -6.629 14.946 1.00 98.81 89 ARG A O 1
ATOM 664 N N . TYR A 1 90 ? -11.379 -6.319 13.341 1.00 98.75 90 TYR A N 1
ATOM 665 C CA . TYR A 1 90 ? -12.533 -6.682 14.156 1.00 98.75 90 TYR A CA 1
ATOM 666 C C . TYR A 1 90 ? -13.333 -7.791 13.487 1.00 98.75 90 TYR A C 1
ATOM 668 O O . TYR A 1 90 ? -13.651 -7.695 12.303 1.00 98.75 90 TYR A O 1
ATOM 676 N N . HIS A 1 91 ? -13.688 -8.827 14.245 1.00 98.56 91 HIS A N 1
ATOM 677 C CA . HIS A 1 91 ? -14.630 -9.848 13.797 1.00 98.56 91 HIS A CA 1
ATOM 678 C C . HIS A 1 91 ? -16.035 -9.254 13.668 1.00 98.56 91 HIS A C 1
ATOM 680 O O . HIS A 1 91 ? -16.528 -8.600 14.591 1.00 98.56 91 HIS A O 1
ATOM 686 N N . THR A 1 92 ? -16.705 -9.532 12.552 1.00 97.31 92 THR A N 1
ATOM 687 C CA . THR A 1 92 ? -18.083 -9.118 12.284 1.00 97.31 92 THR A CA 1
ATOM 688 C C . THR A 1 92 ? -18.947 -10.353 12.002 1.00 97.31 92 THR A C 1
ATOM 690 O O . THR A 1 92 ? -18.634 -11.127 11.104 1.00 97.31 92 THR A O 1
ATOM 693 N N . PRO A 1 93 ? -20.047 -10.587 12.743 1.00 94.06 93 PRO A N 1
ATOM 694 C CA . PRO A 1 93 ? -20.862 -11.796 12.555 1.00 94.06 93 PRO A CA 1
ATOM 695 C C . PRO A 1 93 ? -21.522 -11.899 11.175 1.00 94.06 93 PRO A C 1
ATOM 697 O O . PRO A 1 93 ? -21.807 -12.993 10.694 1.00 94.06 93 PRO A O 1
ATOM 700 N N . ASP A 1 94 ? -21.799 -10.751 10.560 1.00 95.00 94 ASP A N 1
ATOM 701 C CA . ASP A 1 94 ? -22.493 -10.636 9.287 1.00 95.00 94 ASP A CA 1
ATOM 702 C C . ASP A 1 94 ? -22.134 -9.297 8.604 1.00 95.00 94 ASP A C 1
ATOM 704 O O . ASP A 1 94 ? -21.681 -8.352 9.269 1.00 95.00 94 ASP A O 1
ATOM 708 N N . PRO A 1 95 ? -22.320 -9.189 7.274 1.00 95.56 95 PRO A N 1
ATOM 709 C CA . PRO A 1 95 ? -21.964 -7.982 6.534 1.00 95.56 95 PRO A CA 1
ATOM 710 C C . PRO A 1 95 ? -22.800 -6.749 6.905 1.00 95.56 95 PRO A C 1
ATOM 712 O O . PRO A 1 95 ? -22.311 -5.638 6.727 1.00 95.56 95 PRO A O 1
ATOM 715 N N . VAL A 1 96 ? -24.020 -6.900 7.437 1.00 97.00 96 VAL A N 1
ATOM 716 C CA . VAL A 1 96 ? -24.866 -5.757 7.828 1.00 97.00 96 VAL A CA 1
ATOM 717 C C . VAL A 1 96 ? -24.295 -5.089 9.074 1.00 97.00 96 VAL A C 1
ATOM 719 O O . VAL A 1 96 ? -24.147 -3.869 9.108 1.00 97.00 96 VAL A O 1
ATOM 722 N N . ARG A 1 97 ? -23.896 -5.878 10.078 1.00 96.88 97 ARG A N 1
ATOM 723 C CA . ARG A 1 97 ? -23.198 -5.372 11.269 1.00 96.88 97 ARG A CA 1
ATOM 7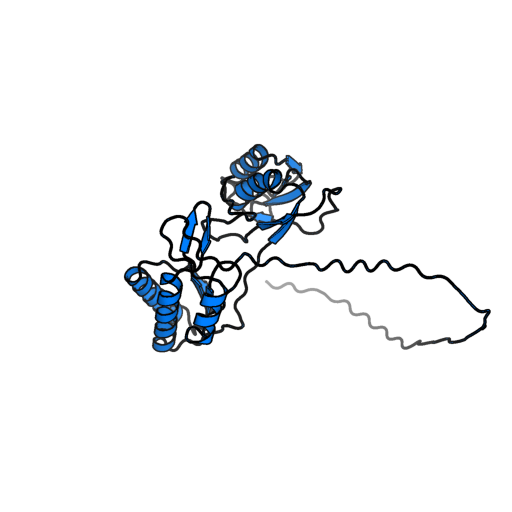24 C C . ARG A 1 97 ? -21.849 -4.762 10.921 1.00 96.88 97 ARG A C 1
ATOM 726 O O . ARG A 1 97 ? -21.514 -3.706 11.453 1.00 96.88 97 ARG A O 1
ATOM 733 N N . GLY A 1 98 ? -21.104 -5.399 10.015 1.00 97.81 98 GLY A N 1
ATOM 734 C CA . GLY A 1 98 ? -19.852 -4.847 9.501 1.00 97.81 98 GLY A CA 1
ATOM 735 C C . GLY A 1 98 ? -20.059 -3.488 8.836 1.00 97.81 98 GLY A C 1
ATOM 736 O O . GLY A 1 98 ? -19.400 -2.526 9.213 1.00 97.81 98 GLY A O 1
ATOM 737 N N . ALA A 1 99 ? -21.029 -3.371 7.927 1.00 98.31 99 ALA A N 1
ATOM 738 C CA . ALA A 1 99 ? -21.357 -2.111 7.264 1.00 98.31 99 ALA A CA 1
ATOM 739 C C . ALA A 1 99 ? -21.827 -1.025 8.247 1.00 98.31 99 ALA A C 1
ATOM 741 O O . ALA A 1 99 ? -21.421 0.127 8.119 1.00 98.31 99 ALA A O 1
ATOM 742 N N . ALA A 1 100 ? -22.631 -1.381 9.254 1.00 98.25 100 ALA A N 1
ATOM 743 C CA . ALA A 1 100 ? -23.063 -0.440 10.285 1.00 98.25 100 ALA A CA 1
ATOM 744 C C . ALA A 1 100 ? -21.880 0.109 11.100 1.00 98.25 100 ALA A C 1
ATOM 746 O O . ALA A 1 100 ? -21.820 1.308 11.361 1.00 98.25 100 ALA A O 1
ATOM 747 N N . PHE A 1 101 ? -20.922 -0.748 11.467 1.00 98.62 101 PHE A N 1
ATOM 748 C CA . PHE A 1 101 ? -19.692 -0.316 12.132 1.00 98.62 101 PHE A CA 1
ATOM 749 C C . PHE A 1 101 ? -18.836 0.572 11.220 1.00 98.62 101 PHE A C 1
ATOM 751 O O . PHE A 1 101 ? -18.411 1.642 11.643 1.00 98.62 101 PHE A O 1
ATOM 758 N N . VAL A 1 102 ? -18.649 0.188 9.953 1.00 98.56 102 VAL A N 1
ATOM 759 C CA . VAL A 1 102 ? -17.919 0.998 8.963 1.00 98.56 102 VAL A CA 1
ATOM 760 C C . VAL A 1 102 ? -18.550 2.383 8.791 1.00 98.56 102 VAL A C 1
ATOM 762 O O . VAL A 1 102 ? -17.830 3.378 8.775 1.00 98.56 102 VAL A O 1
ATOM 765 N N . ALA A 1 103 ? -19.880 2.476 8.732 1.00 98.31 103 ALA A N 1
ATOM 766 C CA . ALA A 1 103 ? -20.582 3.756 8.648 1.00 98.31 103 ALA A CA 1
ATOM 767 C C . ALA A 1 103 ? -20.348 4.631 9.892 1.00 98.31 103 ALA A C 1
ATOM 769 O O . ALA A 1 103 ? -20.110 5.832 9.766 1.00 98.31 103 ALA A O 1
ATOM 770 N N . ALA A 1 104 ? -20.361 4.036 11.089 1.00 98.44 104 ALA A N 1
ATOM 771 C CA . ALA A 1 104 ? -20.055 4.751 12.326 1.00 98.44 104 ALA A CA 1
ATOM 772 C C . ALA A 1 104 ? -18.602 5.258 12.353 1.00 98.44 104 ALA A C 1
ATOM 774 O O . ALA A 1 104 ? -18.355 6.404 12.729 1.00 98.44 104 ALA A O 1
ATOM 775 N N . VAL A 1 105 ? -17.648 4.437 11.897 1.00 98.44 105 VAL A N 1
ATOM 776 C CA . VAL A 1 105 ? -16.237 4.827 11.758 1.00 98.44 105 VAL A CA 1
ATOM 777 C C . VAL A 1 105 ? -16.080 5.980 10.766 1.00 98.44 105 VAL A C 1
ATOM 779 O O . VAL A 1 105 ? -15.420 6.960 11.094 1.00 98.44 105 VAL A O 1
ATOM 782 N N . ALA A 1 106 ? -16.727 5.918 9.599 1.00 97.62 106 ALA A N 1
ATOM 783 C CA . ALA A 1 106 ? -16.686 6.994 8.608 1.00 97.62 106 ALA A CA 1
ATOM 784 C C . ALA A 1 106 ? -17.265 8.313 9.157 1.00 97.62 106 ALA A C 1
ATOM 786 O O . ALA A 1 106 ? -16.716 9.388 8.927 1.00 97.62 106 ALA A O 1
ATOM 787 N N . GLN A 1 107 ? -18.338 8.251 9.950 1.00 96.94 107 GLN A N 1
ATOM 788 C CA . GLN A 1 107 ? -18.902 9.442 10.590 1.00 96.94 107 GLN A CA 1
ATOM 789 C C . GLN A 1 107 ? -17.958 10.048 11.646 1.00 96.94 107 GLN A C 1
ATOM 791 O O . GLN A 1 107 ? -17.870 11.275 11.779 1.00 96.94 107 GLN A O 1
ATOM 796 N N . ALA A 1 108 ? -17.247 9.201 12.395 1.00 96.25 108 ALA A N 1
ATOM 797 C CA . ALA A 1 108 ? -16.231 9.638 13.348 1.00 96.25 108 ALA A CA 1
ATOM 798 C C . ALA A 1 108 ? -15.003 10.238 12.648 1.00 96.25 108 ALA A C 1
ATOM 800 O O . ALA A 1 108 ? -14.520 11.285 13.075 1.00 96.25 108 ALA A O 1
ATOM 801 N N . ALA A 1 109 ? -14.557 9.630 11.546 1.00 94.88 109 ALA A N 1
ATOM 802 C CA . ALA A 1 109 ? -13.466 10.111 10.700 1.00 94.88 109 ALA A CA 1
ATOM 803 C C . ALA A 1 109 ? -13.695 11.559 10.238 1.00 94.88 109 ALA A C 1
ATOM 805 O O . ALA A 1 109 ? -12.843 12.418 10.460 1.00 94.88 109 ALA A O 1
ATOM 806 N N . VAL A 1 110 ? -14.903 11.871 9.745 1.00 93.81 110 VAL A N 1
ATOM 807 C CA . VAL A 1 110 ? -15.305 13.243 9.372 1.00 93.81 110 VAL A CA 1
ATOM 808 C C . VAL A 1 110 ? -15.198 14.220 10.547 1.00 93.81 110 VAL A C 1
ATOM 810 O O . VAL A 1 110 ? -14.816 15.372 10.362 1.00 93.81 110 VAL A O 1
ATOM 813 N N . THR A 1 111 ? -15.524 13.775 11.763 1.00 89.81 111 THR A N 1
ATOM 814 C CA . THR A 1 111 ? -15.474 14.628 12.964 1.00 89.81 111 THR A CA 1
ATOM 815 C C . THR A 1 111 ? -14.035 14.924 13.392 1.00 89.81 111 THR A C 1
ATOM 817 O O . THR A 1 111 ? -13.738 16.041 13.810 1.00 89.81 111 THR A O 1
ATOM 820 N N . VAL A 1 112 ? -13.143 13.935 13.285 1.00 87.69 112 VAL A N 1
ATOM 821 C CA . VAL A 1 112 ? -11.709 14.081 13.597 1.00 87.69 112 VAL A CA 1
ATOM 822 C C . VAL A 1 112 ? -10.957 14.801 12.466 1.00 87.69 112 VAL A C 1
ATOM 824 O O . VAL A 1 112 ? -9.916 15.411 12.713 1.00 87.69 112 VAL A O 1
ATOM 827 N N . GLY A 1 113 ? -11.499 14.770 11.245 1.00 86.50 113 GLY A N 1
ATOM 828 C CA . GLY A 1 113 ? -10.851 15.285 10.042 1.00 86.50 113 GLY A CA 1
ATOM 829 C C . GLY A 1 113 ? -9.726 14.377 9.550 1.00 86.50 113 GLY A C 1
ATOM 830 O O . GLY A 1 113 ? -8.734 14.885 9.038 1.00 86.50 113 GLY A O 1
ATOM 831 N N . GLN A 1 114 ? -9.853 13.063 9.761 1.00 88.25 114 GLN A N 1
ATOM 832 C CA . GLN A 1 114 ? -8.852 12.071 9.374 1.00 88.25 114 GLN A CA 1
ATOM 833 C C . GLN A 1 114 ? -9.531 10.834 8.794 1.00 88.25 114 GLN A C 1
ATOM 835 O O . GLN A 1 114 ? -10.390 10.244 9.450 1.00 88.25 114 GLN A O 1
ATOM 840 N N . ASP A 1 115 ? -9.124 10.432 7.592 1.00 90.44 115 ASP A N 1
ATOM 841 C CA . ASP A 1 115 ? -9.741 9.319 6.873 1.00 90.44 115 ASP A CA 1
ATOM 842 C C . ASP A 1 115 ? -8.978 8.004 7.115 1.00 90.44 115 ASP A C 1
ATOM 844 O O . ASP A 1 115 ? -7.776 7.928 6.849 1.00 90.44 115 ASP A O 1
ATOM 848 N N . PRO A 1 116 ? -9.647 6.948 7.609 1.00 95.19 116 PRO A N 1
ATOM 849 C CA . PRO A 1 116 ? -9.063 5.619 7.724 1.00 95.19 116 PRO A CA 1
ATOM 850 C C . PRO A 1 116 ? -9.091 4.879 6.382 1.00 95.19 116 PRO A C 1
ATOM 852 O O . PRO A 1 116 ? -10.025 5.028 5.592 1.00 95.19 116 PRO A O 1
ATOM 855 N N . GLU A 1 117 ? -8.150 3.960 6.175 1.00 95.75 117 GLU A N 1
ATOM 856 C CA . GLU A 1 117 ? -8.357 2.888 5.204 1.00 95.75 117 GLU A CA 1
ATOM 857 C C . GLU A 1 117 ? -9.241 1.811 5.838 1.00 95.75 117 GLU A C 1
ATOM 859 O O . GLU A 1 117 ? -8.979 1.358 6.956 1.00 95.75 117 GLU A O 1
ATOM 864 N N . ILE A 1 118 ? -10.297 1.400 5.132 1.00 97.50 118 ILE A N 1
ATOM 865 C CA . ILE A 1 118 ? -11.261 0.413 5.620 1.00 97.50 118 ILE A CA 1
ATOM 866 C C . ILE A 1 118 ? -11.469 -0.671 4.567 1.00 97.50 118 ILE A C 1
ATOM 868 O O . ILE A 1 118 ? -11.924 -0.393 3.458 1.00 97.50 118 ILE A O 1
ATOM 872 N N . ARG A 1 119 ? -11.254 -1.933 4.946 1.00 97.00 119 ARG A N 1
ATOM 873 C CA . ARG A 1 119 ? -11.659 -3.093 4.146 1.00 97.00 119 ARG A CA 1
ATOM 874 C C . ARG A 1 119 ? -12.735 -3.892 4.874 1.00 97.00 119 ARG A C 1
ATOM 876 O O . ARG A 1 119 ? -12.461 -4.583 5.854 1.00 97.00 119 ARG A O 1
ATOM 883 N N . LEU A 1 120 ? -13.959 -3.855 4.345 1.00 97.75 120 LEU A N 1
ATOM 884 C CA . LEU A 1 120 ? -15.048 -4.738 4.770 1.00 97.75 120 LEU A CA 1
ATOM 885 C C . LEU A 1 120 ? -14.894 -6.103 4.085 1.00 97.75 120 LEU A C 1
ATOM 887 O O . LEU A 1 120 ? -15.207 -6.264 2.906 1.00 97.75 120 LEU A O 1
ATOM 891 N N . GLY A 1 121 ? -14.373 -7.079 4.823 1.00 95.00 121 GLY A N 1
ATOM 892 C CA . GLY A 1 121 ? -14.217 -8.456 4.372 1.00 95.00 121 GLY A CA 1
ATOM 893 C C . GLY A 1 121 ? -15.372 -9.358 4.807 1.00 95.00 121 GLY A C 1
ATOM 894 O O . GLY A 1 121 ? -16.300 -8.959 5.513 1.00 95.00 121 GLY A O 1
ATOM 895 N N . ARG A 1 122 ? -15.299 -10.633 4.417 1.00 94.50 122 ARG A N 1
ATOM 896 C CA . ARG A 1 122 ? -16.205 -11.659 4.943 1.00 94.50 122 ARG A CA 1
ATOM 897 C C . ARG A 1 122 ? -15.839 -11.950 6.398 1.00 94.50 122 ARG A C 1
ATOM 899 O O . ARG A 1 122 ? -14.786 -12.519 6.656 1.00 94.50 122 ARG A O 1
ATOM 906 N N . GLY A 1 123 ? -16.729 -11.600 7.320 1.00 96.69 123 GLY A N 1
ATOM 907 C CA . GLY A 1 123 ? -16.570 -11.903 8.743 1.00 96.69 123 GLY A CA 1
ATOM 908 C C . GLY A 1 123 ? -15.603 -10.984 9.494 1.00 96.69 123 GLY A C 1
ATOM 909 O O . GLY A 1 123 ? -15.361 -11.198 10.679 1.00 96.69 123 GLY A O 1
ATOM 910 N N . VAL A 1 124 ? -15.028 -9.981 8.821 1.00 98.19 124 VAL A N 1
ATOM 911 C CA . VAL A 1 124 ? -14.051 -9.059 9.411 1.00 98.19 124 VAL A CA 1
ATOM 912 C C . VAL A 1 124 ? -14.163 -7.654 8.825 1.00 98.19 124 VAL A C 1
ATOM 914 O O . VAL A 1 124 ? -14.555 -7.472 7.673 1.00 98.19 124 VAL A O 1
ATOM 917 N N . VAL A 1 125 ? -13.769 -6.660 9.614 1.00 98.69 125 VAL A N 1
ATOM 918 C CA . VAL A 1 125 ? -13.422 -5.313 9.149 1.00 98.69 125 VAL A CA 1
ATOM 919 C C . VAL A 1 125 ? -11.964 -5.069 9.505 1.00 98.69 125 VAL A C 1
ATOM 921 O O . VAL A 1 125 ? -11.595 -5.152 10.677 1.00 98.69 125 VAL A O 1
ATOM 924 N N . ASP A 1 126 ? -11.149 -4.791 8.493 1.00 98.50 126 ASP A N 1
ATOM 925 C CA . ASP A 1 126 ? -9.754 -4.388 8.647 1.00 98.50 126 ASP A CA 1
ATOM 926 C C . ASP A 1 126 ? -9.646 -2.870 8.490 1.00 98.50 126 ASP A C 1
ATOM 928 O O . ASP A 1 126 ? -10.288 -2.281 7.617 1.00 98.50 126 ASP A O 1
ATOM 932 N N . LEU A 1 127 ? -8.849 -2.251 9.354 1.00 98.38 127 LEU A N 1
ATOM 933 C CA . LEU A 1 127 ? -8.645 -0.812 9.439 1.00 98.38 127 LEU A CA 1
ATOM 934 C C . LEU A 1 127 ? -7.151 -0.511 9.471 1.00 98.38 127 LEU A C 1
ATOM 936 O O . LEU A 1 127 ? -6.415 -1.165 10.213 1.00 98.38 127 LEU A O 1
ATOM 940 N N . ALA A 1 128 ? -6.722 0.506 8.731 1.00 97.69 128 ALA A N 1
ATOM 941 C CA . ALA A 1 128 ? -5.378 1.061 8.826 1.00 97.69 128 ALA A CA 1
ATOM 942 C C . ALA A 1 128 ? -5.446 2.584 8.981 1.00 97.69 128 ALA A C 1
ATOM 944 O O . ALA A 1 128 ? -6.209 3.252 8.283 1.00 97.69 128 ALA A O 1
ATOM 945 N N . LEU A 1 129 ? -4.655 3.118 9.914 1.00 97.75 129 LEU A N 1
ATOM 946 C CA . LEU A 1 129 ? -4.541 4.551 10.177 1.00 97.75 129 LEU A CA 1
ATOM 947 C C . LEU A 1 129 ? -3.105 5.010 9.953 1.00 97.75 129 LEU A C 1
ATOM 949 O O . LEU A 1 129 ? -2.155 4.482 10.543 1.00 97.75 129 LEU A O 1
ATOM 953 N N . SER A 1 130 ? -2.985 6.006 9.091 1.00 95.81 130 SER A N 1
ATOM 954 C CA . SER A 1 130 ? -1.788 6.790 8.830 1.00 95.81 130 SER A CA 1
ATOM 955 C C . SER A 1 130 ? -2.213 8.023 8.049 1.00 95.81 130 SER A C 1
ATOM 957 O O . SER A 1 130 ? -3.037 7.913 7.139 1.00 95.81 130 SER A O 1
ATOM 959 N N . THR A 1 131 ? -1.613 9.167 8.323 1.00 94.25 131 THR A N 1
ATOM 960 C CA . THR A 1 131 ? -1.778 10.376 7.524 1.00 94.25 131 THR A CA 1
ATOM 961 C C . THR A 1 131 ? -0.895 10.310 6.271 1.00 94.25 131 THR A C 1
ATOM 963 O O . THR A 1 131 ? 0.326 10.149 6.399 1.00 94.25 131 THR A O 1
ATOM 966 N N . PRO A 1 132 ? -1.479 10.414 5.059 1.00 90.88 132 PRO A N 1
ATOM 967 C CA . PRO A 1 132 ? -0.712 10.552 3.828 1.00 90.88 132 PRO A CA 1
ATOM 968 C C . PRO A 1 132 ? 0.032 11.890 3.790 1.00 90.88 132 PRO A C 1
ATOM 970 O O . PRO A 1 132 ? -0.488 12.909 4.239 1.00 90.88 132 PRO A O 1
ATOM 973 N N . GLY A 1 133 ? 1.209 11.908 3.182 1.00 89.31 133 GLY A N 1
ATOM 974 C CA . GLY A 1 133 ? 1.860 13.133 2.731 1.00 89.31 133 GLY A CA 1
ATOM 975 C C . GLY A 1 133 ? 2.372 12.988 1.306 1.00 89.31 133 GLY A C 1
ATOM 976 O O . GLY A 1 133 ? 1.900 12.144 0.538 1.00 89.31 133 GLY A O 1
ATOM 977 N N . ASP A 1 134 ? 3.328 13.837 0.947 1.00 88.06 134 ASP A N 1
ATOM 978 C CA . ASP A 1 134 ? 3.825 13.924 -0.423 1.00 88.06 134 ASP A CA 1
ATOM 979 C C . ASP A 1 134 ? 4.370 12.579 -0.924 1.00 88.06 134 ASP A C 1
ATOM 981 O O . ASP A 1 134 ? 4.935 11.785 -0.166 1.00 88.06 134 ASP A O 1
ATOM 985 N N . LYS A 1 135 ? 4.205 12.338 -2.232 1.00 88.94 135 LYS A N 1
ATOM 986 C CA . LYS A 1 135 ? 4.766 11.177 -2.947 1.00 88.94 135 LYS A CA 1
ATOM 987 C C . LYS A 1 135 ? 4.358 9.808 -2.381 1.00 88.94 135 LYS A C 1
ATOM 989 O O . LYS A 1 135 ? 5.070 8.829 -2.565 1.00 88.94 135 LYS A O 1
ATOM 994 N N . GLY A 1 136 ? 3.216 9.740 -1.697 1.00 89.31 136 GLY A N 1
ATOM 995 C CA . GLY A 1 136 ? 2.689 8.502 -1.118 1.00 89.31 136 GLY A CA 1
ATOM 996 C C . GLY A 1 136 ? 3.228 8.171 0.274 1.00 89.31 136 GLY A C 1
ATOM 997 O O . GLY A 1 136 ? 2.892 7.116 0.808 1.00 89.31 136 GLY A O 1
ATOM 998 N N . GLY A 1 137 ? 4.019 9.060 0.884 1.00 92.12 137 GLY A N 1
ATOM 999 C CA . GLY A 1 137 ? 4.483 8.907 2.261 1.00 92.12 137 GLY A CA 1
ATOM 1000 C C . GLY A 1 137 ? 3.328 8.753 3.248 1.00 92.12 137 GLY A C 1
ATOM 1001 O O . GLY A 1 137 ? 2.263 9.339 3.063 1.00 92.12 137 GLY A O 1
ATOM 1002 N N . ARG A 1 138 ? 3.522 7.948 4.296 1.00 92.88 138 ARG A N 1
ATOM 1003 C CA . ARG A 1 138 ? 2.498 7.665 5.311 1.00 92.88 138 ARG A CA 1
ATOM 1004 C C . ARG A 1 138 ? 3.116 7.668 6.695 1.00 92.88 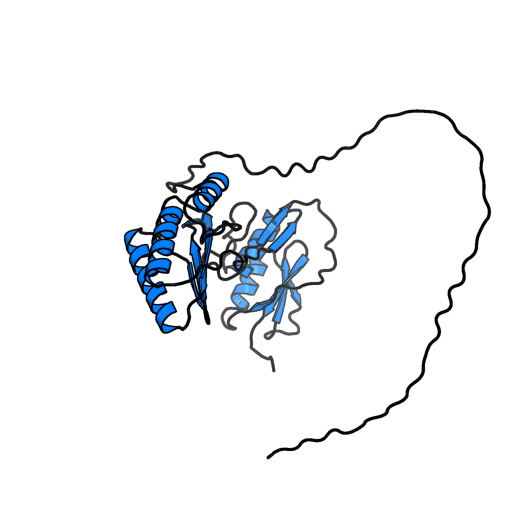138 ARG A C 1
ATOM 1006 O O . ARG A 1 138 ? 4.074 6.939 6.948 1.00 92.88 138 ARG A O 1
ATOM 1013 N N . TRP A 1 139 ? 2.534 8.443 7.601 1.00 95.06 139 TRP A N 1
ATOM 1014 C CA . TRP A 1 139 ? 3.020 8.569 8.972 1.00 95.06 139 TRP A CA 1
ATOM 1015 C C . TRP A 1 139 ? 1.872 8.488 9.961 1.00 95.06 139 TRP A C 1
ATOM 1017 O O . TRP A 1 139 ? 0.779 8.966 9.687 1.00 95.06 139 TRP A O 1
ATOM 1027 N N . VAL A 1 140 ? 2.128 7.911 11.131 1.00 97.12 140 VAL A N 1
ATOM 1028 C CA . VAL A 1 140 ? 1.175 7.974 12.242 1.00 97.12 140 VAL A CA 1
ATOM 1029 C C . VAL A 1 140 ? 1.243 9.371 12.846 1.00 97.12 140 VAL A C 1
ATOM 1031 O O . VAL A 1 140 ? 2.324 9.842 13.200 1.00 97.12 140 VAL A O 1
ATOM 1034 N N . THR A 1 141 ? 0.100 10.030 12.982 1.00 96.00 141 THR A N 1
ATOM 1035 C CA . THR A 1 141 ? -0.021 11.346 13.618 1.00 96.00 141 THR A CA 1
ATOM 1036 C C . THR A 1 141 ? -0.865 11.288 14.887 1.00 96.00 141 THR A C 1
ATOM 1038 O O . THR A 1 141 ? -1.504 10.283 15.204 1.00 96.00 141 THR A O 1
ATOM 1041 N N . ALA A 1 142 ? -0.903 12.389 15.641 1.00 94.25 142 ALA A N 1
ATOM 1042 C CA . ALA A 1 142 ? -1.758 12.491 16.824 1.00 94.25 142 ALA A CA 1
ATOM 1043 C C . ALA A 1 142 ? -3.254 12.285 16.495 1.00 94.25 142 ALA A C 1
ATOM 1045 O O . ALA A 1 142 ? -3.991 11.737 17.318 1.00 94.25 142 ALA A O 1
ATOM 1046 N N . GLN A 1 143 ? -3.692 12.674 15.291 1.00 94.62 143 GLN A N 1
ATOM 1047 C CA . GLN A 1 143 ? -5.063 12.457 14.818 1.00 94.62 143 GLN A CA 1
ATOM 1048 C C . GLN A 1 143 ? -5.355 10.973 14.574 1.00 94.62 143 GLN A C 1
ATOM 1050 O O . GLN A 1 143 ? -6.437 10.514 14.934 1.00 94.62 143 GLN A O 1
ATOM 1055 N N . ASP A 1 144 ? -4.390 10.204 14.054 1.00 96.94 144 ASP A N 1
ATOM 1056 C CA . ASP A 1 144 ? -4.529 8.747 13.908 1.00 96.94 144 ASP A CA 1
ATOM 1057 C C . ASP A 1 144 ? -4.7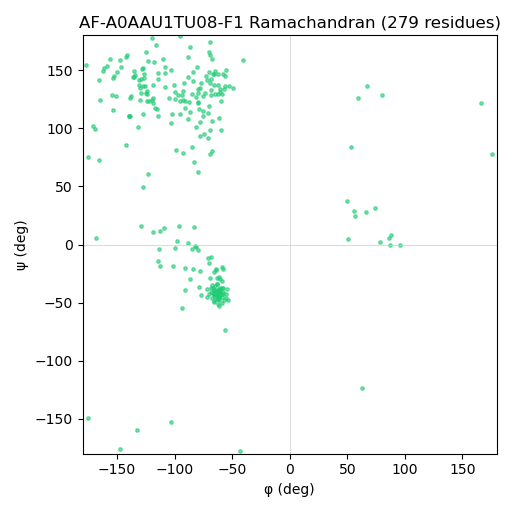01 8.059 15.264 1.00 96.94 144 ASP A C 1
ATOM 1059 O O . ASP A 1 144 ? -5.555 7.189 15.424 1.00 96.94 144 ASP A O 1
ATOM 1063 N N . ILE A 1 145 ? -3.926 8.474 16.272 1.00 96.56 145 ILE A N 1
ATOM 1064 C CA . ILE A 1 145 ? -4.050 7.936 17.632 1.00 96.56 145 ILE A CA 1
ATOM 1065 C C . ILE A 1 145 ? -5.446 8.225 18.204 1.00 96.56 145 ILE A C 1
ATOM 1067 O O . ILE A 1 145 ? -6.067 7.342 18.798 1.00 96.56 145 ILE A O 1
ATOM 1071 N N . GLU A 1 146 ? -5.961 9.442 18.022 1.00 95.75 146 GLU A N 1
ATOM 1072 C CA . GLU A 1 146 ? -7.278 9.824 18.541 1.00 95.75 146 GLU A CA 1
ATOM 1073 C C . GLU A 1 146 ? -8.432 9.130 17.809 1.00 95.75 146 GLU A C 1
ATOM 1075 O O . GLU A 1 146 ? -9.361 8.607 18.439 1.00 95.75 146 GLU A O 1
ATOM 1080 N N . LEU A 1 147 ? -8.347 9.040 16.481 1.00 97.56 147 LEU A N 1
ATOM 1081 C CA . LEU A 1 147 ? -9.302 8.279 15.690 1.00 97.56 147 LEU A CA 1
ATOM 1082 C C . LEU A 1 147 ? -9.268 6.796 16.079 1.00 97.56 147 LEU A C 1
ATOM 1084 O O . LEU A 1 147 ? -10.323 6.195 16.271 1.00 97.56 147 LEU A O 1
ATOM 1088 N N . GLY A 1 148 ? -8.083 6.223 16.305 1.00 98.12 148 GLY A N 1
ATOM 1089 C CA . GLY A 1 148 ? -7.923 4.854 16.792 1.00 98.12 148 GLY A CA 1
ATOM 1090 C C . GLY A 1 148 ? -8.677 4.596 18.100 1.00 98.12 148 GLY A C 1
ATOM 1091 O O . GLY A 1 148 ? -9.378 3.588 18.219 1.00 98.12 148 GLY A O 1
ATOM 1092 N N . ARG A 1 149 ? -8.626 5.536 19.060 1.00 97.38 149 ARG A N 1
ATOM 1093 C CA . ARG A 1 149 ? -9.353 5.418 20.342 1.00 97.38 149 ARG A CA 1
ATOM 1094 C C . ARG A 1 149 ? -10.857 5.464 20.126 1.00 97.38 149 ARG A C 1
ATOM 1096 O O . ARG A 1 149 ? -11.600 4.686 20.733 1.00 97.38 149 ARG A O 1
ATOM 1103 N N . THR A 1 150 ? -11.292 6.361 19.246 1.00 97.75 150 THR A N 1
ATOM 1104 C CA . THR A 1 150 ? -12.698 6.517 18.871 1.00 97.75 150 THR A CA 1
ATOM 1105 C C . THR A 1 150 ? -13.226 5.246 18.214 1.00 97.75 150 THR A C 1
ATOM 1107 O O . THR A 1 150 ? -14.261 4.726 18.626 1.00 97.75 150 THR A O 1
ATOM 1110 N N . ILE A 1 151 ? -12.481 4.673 17.270 1.00 98.56 151 ILE A N 1
ATOM 1111 C CA . ILE A 1 151 ? -12.835 3.425 16.589 1.00 98.56 151 ILE A CA 1
ATOM 1112 C C . ILE A 1 151 ? -12.900 2.258 17.577 1.00 98.56 151 ILE A C 1
ATOM 1114 O O . ILE A 1 151 ? -13.876 1.513 17.565 1.00 98.56 151 ILE A O 1
ATOM 1118 N N . SER A 1 152 ? -11.924 2.120 18.478 1.00 98.50 152 SER A N 1
ATOM 1119 C CA . SER A 1 152 ? -11.955 1.092 19.527 1.00 98.50 152 SER A CA 1
ATOM 1120 C C . SER A 1 152 ? -13.190 1.220 20.428 1.00 98.50 152 SER A C 1
ATOM 1122 O O . SER A 1 152 ? -13.781 0.218 20.835 1.00 98.50 152 SER A O 1
ATOM 1124 N N . LYS A 1 153 ? -13.631 2.448 20.735 1.00 98.12 153 LYS A N 1
ATOM 1125 C CA . LYS A 1 153 ? -14.889 2.687 21.460 1.00 98.12 153 LYS A CA 1
ATOM 1126 C C . LYS A 1 153 ? -16.107 2.249 20.642 1.00 98.12 153 LYS A C 1
ATOM 1128 O O . LYS A 1 153 ? -16.920 1.491 21.167 1.00 98.12 153 LYS A O 1
ATOM 1133 N N . LEU A 1 154 ? -16.196 2.662 19.379 1.00 98.38 154 LEU A N 1
ATOM 1134 C CA . LEU A 1 154 ? -17.281 2.269 18.474 1.00 98.38 154 LEU A CA 1
ATOM 1135 C C . LEU A 1 154 ? -17.360 0.745 18.315 1.00 98.38 154 LEU A C 1
ATOM 1137 O O . LEU A 1 154 ? -18.444 0.173 18.359 1.00 98.38 154 LEU A O 1
ATOM 1141 N N . ALA A 1 155 ? -16.220 0.061 18.200 1.00 98.44 155 ALA A N 1
ATOM 1142 C CA . ALA A 1 155 ? -16.180 -1.392 18.085 1.00 98.44 155 ALA A CA 1
ATOM 1143 C C . ALA A 1 155 ? -16.820 -2.072 19.305 1.00 98.44 155 ALA A C 1
ATOM 1145 O O . ALA A 1 155 ? -17.626 -2.990 19.144 1.00 98.44 155 ALA A O 1
ATOM 1146 N N . ARG A 1 156 ? -16.538 -1.579 20.521 1.00 98.06 156 ARG A N 1
ATOM 1147 C CA . ARG A 1 156 ? -17.172 -2.069 21.757 1.00 98.06 156 ARG A CA 1
ATOM 1148 C C . ARG A 1 156 ? -18.672 -1.784 21.800 1.00 98.06 156 ARG A C 1
ATOM 1150 O O . ARG A 1 156 ? -19.432 -2.660 22.197 1.00 98.06 156 ARG A O 1
ATOM 1157 N N . GLU A 1 157 ? -19.104 -0.598 21.377 1.00 98.19 157 GLU A N 1
ATOM 1158 C CA . GLU A 1 157 ? -20.529 -0.227 21.309 1.00 98.19 157 GLU A CA 1
ATOM 1159 C C . GLU A 1 157 ? -21.307 -1.103 20.316 1.00 98.19 157 GLU A C 1
ATOM 1161 O O . GLU A 1 157 ? -22.453 -1.469 20.569 1.00 98.19 157 GLU A O 1
ATOM 1166 N N . HIS A 1 158 ? -20.655 -1.517 19.229 1.00 97.81 158 HIS A N 1
ATOM 1167 C CA . HIS A 1 158 ? -21.188 -2.477 18.261 1.00 97.81 158 HIS A CA 1
ATOM 1168 C C . HIS A 1 158 ? -21.028 -3.949 18.696 1.00 97.81 158 HIS A C 1
ATOM 1170 O O . HIS A 1 158 ? -21.473 -4.850 17.980 1.00 97.81 158 HIS A O 1
ATOM 1176 N N . GLY A 1 159 ? -20.408 -4.217 19.851 1.00 97.69 159 GLY A N 1
ATOM 1177 C CA . GLY A 1 159 ? -20.177 -5.568 20.368 1.00 97.69 159 GLY A CA 1
ATOM 1178 C C . GLY A 1 159 ? -19.212 -6.404 19.521 1.00 97.69 159 GLY A C 1
ATOM 1179 O O . GLY A 1 159 ? -19.340 -7.628 19.482 1.00 97.69 159 GLY A O 1
ATOM 1180 N N . LEU A 1 160 ? -18.283 -5.762 18.808 1.00 98.31 160 LEU A N 1
ATOM 1181 C CA . LEU A 1 160 ? -17.291 -6.438 17.975 1.00 98.31 160 LEU A CA 1
ATOM 1182 C C . LEU A 1 160 ? -16.078 -6.875 18.799 1.00 98.31 160 LEU A C 1
ATOM 1184 O O . LEU A 1 160 ? -15.682 -6.224 19.765 1.00 98.31 160 LEU A O 1
ATOM 1188 N N . THR A 1 161 ? -15.462 -7.981 18.390 1.00 98.25 161 THR A N 1
ATOM 1189 C CA . THR A 1 161 ? -14.246 -8.513 19.017 1.00 98.25 161 THR A CA 1
ATOM 1190 C C . THR A 1 161 ? -13.026 -8.113 18.199 1.00 98.25 161 THR A C 1
ATOM 1192 O O . THR A 1 161 ? -12.975 -8.404 17.004 1.00 98.25 161 THR A O 1
ATOM 1195 N N . ALA A 1 162 ? -12.047 -7.466 18.832 1.00 98.50 162 ALA A N 1
ATOM 1196 C CA . ALA A 1 162 ? -10.765 -7.166 18.204 1.00 98.50 162 ALA A CA 1
ATOM 1197 C C . ALA A 1 162 ? -9.918 -8.439 18.037 1.00 98.50 162 ALA A C 1
ATOM 1199 O O . ALA A 1 162 ? -9.881 -9.296 18.922 1.00 98.50 162 ALA A O 1
ATOM 1200 N N . LEU A 1 163 ? -9.207 -8.536 16.915 1.00 98.50 163 LEU A N 1
ATOM 1201 C CA . LEU A 1 163 ? -8.333 -9.655 16.548 1.00 98.50 163 LEU A CA 1
ATOM 1202 C C . LEU A 1 163 ? -6.902 -9.158 16.283 1.00 98.50 163 LEU A C 1
ATOM 1204 O O . LEU A 1 163 ? -6.381 -9.297 15.175 1.00 98.50 163 LEU A O 1
ATOM 1208 N N . PRO A 1 164 ? -6.225 -8.556 17.275 1.00 97.88 164 PRO A N 1
ATOM 1209 C CA . PRO A 1 164 ? -4.955 -7.881 17.033 1.00 97.88 164 PRO A CA 1
ATOM 1210 C C . PRO A 1 164 ? -3.786 -8.836 16.727 1.00 97.88 164 PRO A C 1
ATOM 1212 O O . PRO A 1 164 ? -2.719 -8.385 16.327 1.00 97.88 164 PRO A O 1
ATOM 1215 N N . GLY A 1 165 ? -3.961 -10.146 16.934 1.00 97.69 165 GLY A N 1
ATOM 1216 C CA . GLY A 1 165 ? -2.998 -11.179 16.534 1.00 97.69 165 GLY A CA 1
ATOM 1217 C C . GLY A 1 165 ? -3.141 -11.645 15.081 1.00 97.69 165 GLY A C 1
ATOM 1218 O O . GLY A 1 165 ? -2.343 -12.461 14.638 1.00 97.69 165 GLY A O 1
ATOM 1219 N N . GLU A 1 166 ? -4.146 -11.155 14.349 1.00 97.88 166 GLU A N 1
ATOM 1220 C CA . GLU A 1 166 ? -4.462 -11.595 12.981 1.00 97.88 166 GLU A CA 1
ATOM 1221 C C . GLU A 1 166 ? -4.210 -10.519 11.912 1.00 97.88 166 GLU A C 1
ATOM 1223 O O . GLU A 1 166 ? -4.639 -10.650 10.763 1.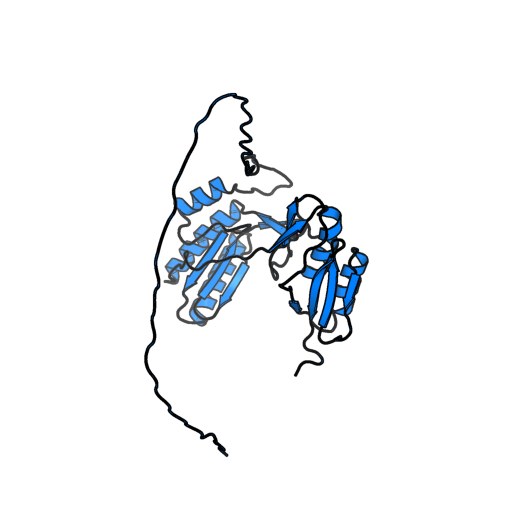00 97.88 166 GLU A O 1
ATOM 1228 N N . VAL A 1 167 ? -3.532 -9.434 12.281 1.00 97.94 167 VAL A N 1
ATOM 1229 C CA . VAL A 1 167 ? -3.128 -8.381 11.345 1.00 97.94 167 VAL A CA 1
ATOM 1230 C C . VAL A 1 167 ? -1.766 -8.705 10.737 1.00 97.94 167 VAL A C 1
ATOM 1232 O O . VAL A 1 167 ? -0.893 -9.279 11.387 1.00 97.94 167 VAL A O 1
ATOM 1235 N N . THR A 1 168 ? -1.569 -8.364 9.468 1.00 96.25 168 THR A N 1
ATOM 1236 C CA . THR A 1 168 ? -0.313 -8.600 8.742 1.00 96.25 168 THR A CA 1
ATOM 1237 C C . THR A 1 168 ? -0.168 -7.548 7.650 1.00 96.25 168 THR A C 1
ATOM 1239 O O . THR A 1 168 ? -1.163 -7.141 7.053 1.00 96.25 168 THR A O 1
ATOM 1242 N N . GLN A 1 169 ? 1.066 -7.127 7.387 1.00 95.69 169 GLN A N 1
ATOM 1243 C CA . GLN A 1 169 ? 1.435 -6.257 6.275 1.00 95.69 169 GLN A CA 1
ATOM 1244 C C . GLN A 1 169 ? 2.635 -6.887 5.562 1.00 95.69 169 GLN A C 1
ATOM 1246 O O . GLN A 1 169 ? 3.502 -7.466 6.215 1.00 95.69 169 GLN A O 1
ATOM 1251 N N . LEU A 1 170 ? 2.648 -6.803 4.234 1.00 95.19 170 LEU A N 1
ATOM 1252 C CA . LEU A 1 170 ? 3.740 -7.260 3.382 1.00 95.19 170 LEU A CA 1
ATOM 1253 C C . LEU A 1 170 ? 4.452 -6.040 2.803 1.00 95.19 170 LEU A C 1
ATOM 1255 O O . LEU A 1 170 ? 3.792 -5.131 2.305 1.00 95.19 170 LEU A O 1
ATOM 1259 N N . GLU A 1 171 ? 5.777 -6.077 2.816 1.00 94.88 171 GLU A N 1
ATOM 1260 C CA . GLU A 1 171 ? 6.644 -5.175 2.062 1.00 94.88 171 GLU A CA 1
ATOM 1261 C C . GLU A 1 171 ? 7.637 -6.021 1.269 1.00 94.88 171 GLU A C 1
ATOM 1263 O O . GLU A 1 171 ? 7.979 -7.138 1.675 1.00 94.88 171 GLU A O 1
ATOM 1268 N N . LEU A 1 172 ? 8.087 -5.503 0.134 1.00 96.62 172 LEU A N 1
ATOM 1269 C CA . LEU A 1 172 ? 9.108 -6.130 -0.690 1.00 96.62 172 LEU A CA 1
ATOM 1270 C C . LEU A 1 172 ? 10.421 -5.374 -0.489 1.00 96.62 172 LEU A C 1
ATOM 1272 O O . LEU A 1 172 ? 10.465 -4.160 -0.650 1.00 96.62 172 LEU A O 1
ATOM 1276 N N . ALA A 1 173 ? 11.476 -6.096 -0.127 1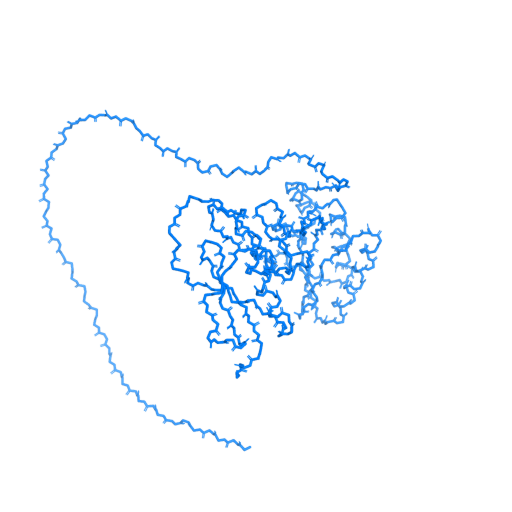.00 96.00 173 ALA A N 1
ATOM 1277 C CA . ALA A 1 173 ? 12.829 -5.557 -0.065 1.00 96.00 173 ALA A CA 1
ATOM 1278 C C . ALA A 1 173 ? 13.555 -5.919 -1.360 1.00 96.00 173 ALA A C 1
ATOM 1280 O O . ALA A 1 173 ? 13.567 -7.098 -1.735 1.00 96.00 173 ALA A O 1
ATOM 1281 N N . LEU A 1 174 ? 14.149 -4.933 -2.026 1.00 95.62 174 LEU A N 1
ATOM 1282 C CA . LEU A 1 174 ? 15.018 -5.157 -3.172 1.00 95.62 174 LEU A CA 1
ATOM 1283 C C . LEU A 1 174 ? 16.431 -4.681 -2.846 1.00 95.62 174 LEU A C 1
ATOM 1285 O O . LEU A 1 174 ? 16.650 -3.495 -2.613 1.00 95.62 174 LEU A O 1
ATOM 1289 N N . ASP A 1 175 ? 17.377 -5.613 -2.848 1.00 95.50 175 ASP A N 1
ATOM 1290 C CA . ASP A 1 175 ? 18.797 -5.296 -2.726 1.00 95.50 175 ASP A CA 1
ATOM 1291 C C . ASP A 1 175 ? 19.260 -4.574 -3.996 1.00 95.50 175 ASP A C 1
ATOM 1293 O O . ASP A 1 175 ? 19.008 -5.054 -5.104 1.00 95.50 175 ASP A O 1
ATOM 1297 N N . THR A 1 176 ? 19.912 -3.424 -3.839 1.00 95.56 176 THR A N 1
ATOM 1298 C CA . THR A 1 176 ? 20.368 -2.607 -4.968 1.00 95.56 176 THR A CA 1
ATOM 1299 C C . THR A 1 176 ? 21.633 -1.823 -4.637 1.00 95.56 176 THR A C 1
ATOM 1301 O O . THR A 1 176 ? 21.870 -1.443 -3.485 1.00 95.56 176 THR A O 1
ATOM 1304 N N . ALA A 1 177 ? 22.472 -1.598 -5.649 1.00 95.94 177 ALA A N 1
ATOM 1305 C CA . ALA A 1 177 ? 23.660 -0.759 -5.526 1.00 95.94 177 ALA A CA 1
ATOM 1306 C C . ALA A 1 177 ? 23.385 0.709 -5.884 1.00 95.94 177 ALA A C 1
ATOM 1308 O O . ALA A 1 177 ? 24.152 1.584 -5.475 1.00 95.94 177 ALA A O 1
ATOM 1309 N N . ASP A 1 178 ? 22.305 0.977 -6.623 1.00 96.19 178 ASP A N 1
ATOM 1310 C CA . ASP A 1 178 ? 21.867 2.313 -7.018 1.00 96.19 178 ASP A CA 1
ATOM 1311 C C . ASP A 1 178 ? 20.328 2.415 -6.996 1.00 96.19 178 ASP A C 1
ATOM 1313 O O . ASP A 1 178 ? 19.636 2.265 -8.009 1.00 96.19 178 ASP A O 1
ATOM 1317 N N . ASP A 1 179 ? 19.783 2.718 -5.815 1.00 96.50 179 ASP A N 1
ATOM 1318 C CA . ASP A 1 179 ? 18.348 2.934 -5.604 1.00 96.50 179 ASP A CA 1
ATOM 1319 C C . ASP A 1 179 ? 17.801 4.101 -6.445 1.00 96.50 179 ASP A C 1
ATOM 1321 O O . ASP A 1 179 ? 16.650 4.076 -6.891 1.00 96.50 179 ASP A O 1
ATOM 1325 N N . THR A 1 180 ? 18.626 5.106 -6.740 1.00 96.38 180 THR A N 1
ATOM 1326 C CA . THR A 1 180 ? 18.240 6.241 -7.586 1.00 96.38 180 THR A CA 1
ATOM 1327 C C . THR A 1 180 ? 18.044 5.844 -9.047 1.00 96.38 180 THR A C 1
ATOM 1329 O O . THR A 1 180 ? 17.204 6.438 -9.728 1.00 96.38 180 THR A O 1
ATOM 1332 N N . ALA A 1 181 ? 18.757 4.816 -9.516 1.00 96.75 181 ALA A N 1
ATOM 1333 C CA . ALA A 1 181 ? 18.584 4.263 -10.852 1.00 96.75 181 ALA A CA 1
ATOM 1334 C C . ALA A 1 181 ? 17.341 3.368 -10.951 1.00 96.75 181 ALA A C 1
ATOM 1336 O O . ALA A 1 181 ? 16.592 3.477 -11.922 1.00 96.75 181 ALA A O 1
ATOM 1337 N N . VAL A 1 182 ? 17.089 2.498 -9.965 1.00 97.75 182 VAL A N 1
ATOM 1338 C CA . VAL A 1 182 ? 15.984 1.520 -10.043 1.00 97.75 182 VAL A CA 1
ATOM 1339 C C . VAL A 1 182 ? 14.637 2.066 -9.561 1.00 97.75 182 VAL A C 1
ATOM 1341 O O . VAL A 1 182 ? 13.589 1.653 -10.063 1.00 97.75 182 VAL A O 1
ATOM 1344 N N . SER A 1 183 ? 14.619 3.011 -8.616 1.00 98.12 183 SER A N 1
ATOM 1345 C CA . SER A 1 183 ? 13.372 3.492 -8.005 1.00 98.12 183 SER A CA 1
ATOM 1346 C C . SER A 1 183 ? 12.374 4.128 -8.981 1.00 98.12 183 SER A C 1
ATOM 1348 O O . SER A 1 183 ? 11.182 3.837 -8.831 1.00 98.12 183 SER A O 1
ATOM 1350 N N . PRO A 1 184 ? 12.768 4.897 -10.022 1.00 98.31 184 PRO A N 1
ATOM 1351 C CA . PRO A 1 184 ? 11.805 5.458 -10.968 1.00 98.31 184 PRO A CA 1
ATOM 1352 C C . PRO A 1 184 ? 11.085 4.381 -11.783 1.00 98.31 184 PRO A C 1
ATOM 1354 O O . PRO A 1 184 ? 9.887 4.510 -12.043 1.00 98.31 184 PRO A O 1
ATOM 1357 N N . PHE A 1 185 ? 11.787 3.298 -12.142 1.00 98.62 185 PHE A N 1
ATOM 1358 C CA . PHE A 1 185 ? 11.201 2.145 -12.826 1.00 98.62 185 PHE A CA 1
ATOM 1359 C C . PHE A 1 185 ? 10.118 1.494 -11.961 1.00 98.62 185 PHE A C 1
ATOM 1361 O O . PHE A 1 185 ? 8.977 1.342 -12.403 1.00 98.62 185 PHE A O 1
ATOM 1368 N N . TRP A 1 186 ? 10.450 1.162 -10.711 1.00 98.44 186 TRP A N 1
ATOM 1369 C CA . TRP A 1 186 ? 9.512 0.522 -9.787 1.00 98.44 186 TRP A CA 1
ATOM 1370 C C . TRP A 1 186 ? 8.343 1.438 -9.423 1.00 98.44 186 TRP A C 1
ATOM 1372 O O . TRP A 1 186 ? 7.201 0.982 -9.378 1.00 98.44 186 TRP A O 1
ATOM 1382 N N . SER A 1 187 ? 8.595 2.734 -9.233 1.00 98.12 187 SER A N 1
ATOM 1383 C CA . SER A 1 187 ? 7.553 3.726 -8.963 1.00 98.12 187 SER A CA 1
ATOM 1384 C C . SER A 1 187 ? 6.577 3.841 -10.133 1.00 98.12 187 SER A C 1
ATOM 1386 O O . SER A 1 187 ? 5.367 3.669 -9.941 1.00 98.12 187 SER A O 1
ATOM 1388 N N . ALA A 1 188 ? 7.091 4.018 -11.357 1.00 97.88 188 ALA A N 1
ATOM 1389 C CA . ALA A 1 188 ? 6.270 4.102 -12.561 1.00 97.88 188 ALA A CA 1
ATOM 1390 C C . ALA A 1 188 ? 5.441 2.834 -12.738 1.00 97.88 188 ALA A C 1
ATOM 1392 O O . ALA A 1 188 ? 4.236 2.912 -12.973 1.00 97.88 188 ALA A O 1
ATOM 1393 N N . LEU A 1 189 ? 6.066 1.669 -12.563 1.00 97.06 189 LEU A N 1
ATOM 1394 C CA . LEU A 1 189 ? 5.405 0.395 -12.759 1.00 97.06 189 LEU A CA 1
ATOM 1395 C C . LEU A 1 189 ? 4.321 0.126 -11.711 1.00 97.06 189 LEU A C 1
ATOM 1397 O O . LEU A 1 189 ? 3.220 -0.263 -12.080 1.00 97.06 189 LEU A O 1
ATOM 1401 N N . LEU A 1 190 ? 4.584 0.346 -10.425 1.00 96.69 190 LEU A N 1
ATOM 1402 C CA . LEU A 1 190 ? 3.639 0.016 -9.355 1.00 96.69 190 LEU A CA 1
ATOM 1403 C C . LEU A 1 190 ? 2.531 1.059 -9.209 1.00 96.69 190 LEU A C 1
ATOM 1405 O O . LEU A 1 190 ? 1.375 0.708 -8.975 1.00 96.69 190 LEU A O 1
ATOM 1409 N N . THR A 1 191 ? 2.854 2.335 -9.410 1.00 95.06 191 THR A N 1
ATOM 1410 C CA . THR A 1 191 ? 1.957 3.448 -9.064 1.00 95.06 191 THR A CA 1
ATOM 1411 C C . THR A 1 191 ? 1.423 4.206 -10.281 1.00 95.06 191 THR A C 1
ATOM 1413 O O . THR A 1 191 ? 0.403 4.884 -10.188 1.00 95.06 191 THR A O 1
ATOM 1416 N N . GLY A 1 192 ? 2.068 4.065 -11.443 1.00 94.44 192 GLY A N 1
ATOM 1417 C CA . GLY A 1 192 ? 1.754 4.822 -12.658 1.00 94.44 192 GLY A CA 1
ATOM 1418 C C . GLY A 1 192 ? 2.472 6.167 -12.781 1.00 94.44 192 GLY A C 1
ATOM 1419 O O . GLY A 1 192 ? 2.281 6.840 -13.789 1.00 94.44 192 GLY A O 1
ATOM 1420 N N . ALA A 1 193 ? 3.303 6.549 -11.808 1.00 94.50 193 ALA A N 1
ATOM 1421 C CA . ALA A 1 193 ? 4.150 7.739 -11.862 1.00 94.50 193 ALA A CA 1
ATOM 1422 C C . ALA A 1 193 ? 5.566 7.413 -11.354 1.00 94.50 193 ALA A C 1
ATOM 1424 O O . ALA A 1 193 ? 5.693 6.607 -10.439 1.00 94.50 193 ALA A O 1
ATOM 1425 N N . PRO A 1 194 ? 6.632 7.999 -11.927 1.00 95.69 194 PRO A N 1
ATOM 1426 C CA . PRO A 1 194 ? 8.014 7.642 -11.596 1.00 95.69 194 PRO A CA 1
ATOM 1427 C C . PRO A 1 194 ? 8.537 8.267 -10.290 1.00 95.69 194 PRO A C 1
ATOM 1429 O O . PRO A 1 194 ? 9.674 8.006 -9.911 1.00 95.69 194 PRO A O 1
ATOM 1432 N N . ASP A 1 195 ? 7.768 9.131 -9.626 1.00 95.12 195 ASP A N 1
ATOM 1433 C CA . ASP A 1 195 ? 8.249 9.996 -8.543 1.00 95.12 195 ASP A CA 1
ATOM 1434 C C . ASP A 1 195 ? 7.572 9.760 -7.183 1.00 95.12 195 ASP A C 1
ATOM 1436 O O . ASP A 1 195 ? 7.812 10.522 -6.241 1.00 95.12 195 ASP A O 1
ATOM 1440 N N . HIS A 1 196 ? 6.793 8.684 -7.036 1.00 96.44 196 HIS A N 1
ATOM 1441 C CA . HIS A 1 196 ? 6.233 8.238 -5.755 1.00 96.44 196 HIS A CA 1
ATOM 1442 C C . HIS A 1 196 ? 7.267 7.463 -4.927 1.00 96.44 196 HIS A C 1
ATOM 1444 O O . HIS A 1 196 ? 7.132 6.265 -4.665 1.00 96.44 196 HIS A O 1
ATOM 1450 N N . VAL A 1 197 ? 8.344 8.164 -4.575 1.00 95.69 197 VAL A N 1
ATOM 1451 C CA . VAL A 1 197 ? 9.473 7.655 -3.792 1.00 95.69 197 VAL A CA 1
ATOM 1452 C C . VAL A 1 197 ? 9.664 8.543 -2.566 1.00 95.69 197 VAL A C 1
ATOM 1454 O O . VAL A 1 197 ? 9.745 9.771 -2.678 1.00 95.69 197 VAL A O 1
ATOM 1457 N N . VAL A 1 198 ? 9.743 7.920 -1.392 1.00 94.69 198 VAL A N 1
ATOM 1458 C CA . VAL A 1 198 ? 9.976 8.571 -0.101 1.00 94.69 198 VAL A CA 1
ATOM 1459 C C . VAL A 1 198 ? 11.147 7.880 0.582 1.00 94.69 198 VAL A C 1
ATOM 1461 O O . VAL A 1 198 ? 11.042 6.724 0.979 1.00 94.69 198 VAL A O 1
ATOM 1464 N N . GLY A 1 199 ? 12.264 8.596 0.726 1.00 93.56 199 GLY A N 1
ATOM 1465 C CA . GLY A 1 199 ? 13.513 7.982 1.174 1.00 93.56 199 GLY A CA 1
ATOM 1466 C C . GLY A 1 199 ? 13.976 6.925 0.172 1.00 93.56 199 GLY A C 1
ATOM 1467 O O . GLY A 1 199 ? 14.110 7.225 -1.009 1.00 93.56 199 GLY A O 1
ATOM 1468 N N . ASP A 1 200 ? 14.161 5.707 0.661 1.00 94.88 200 ASP A N 1
ATOM 1469 C CA . ASP A 1 200 ? 14.565 4.501 -0.069 1.00 94.88 200 ASP A CA 1
ATOM 1470 C C . ASP A 1 200 ? 13.365 3.627 -0.483 1.00 94.88 200 ASP A C 1
ATOM 1472 O O . ASP A 1 200 ? 13.523 2.448 -0.781 1.00 94.88 200 ASP A O 1
ATOM 1476 N N . THR A 1 201 ? 12.139 4.158 -0.444 1.00 97.06 201 THR A N 1
ATOM 1477 C CA . THR A 1 201 ? 10.928 3.344 -0.590 1.00 97.06 201 THR A CA 1
ATOM 1478 C C . THR A 1 201 ? 9.976 3.907 -1.640 1.00 97.06 201 THR A C 1
ATOM 1480 O O . THR A 1 201 ? 9.597 5.078 -1.601 1.00 97.06 201 THR A O 1
ATOM 1483 N N . VAL A 1 202 ? 9.527 3.048 -2.555 1.00 97.81 202 VAL A N 1
ATOM 1484 C CA . VAL A 1 202 ? 8.381 3.291 -3.439 1.00 97.81 202 VAL A CA 1
ATOM 1485 C C . VAL A 1 202 ? 7.096 3.019 -2.665 1.00 97.81 202 VAL A C 1
ATOM 1487 O O . VAL A 1 202 ? 6.873 1.909 -2.173 1.00 97.81 202 VAL A O 1
ATOM 1490 N N . LEU A 1 203 ? 6.228 4.028 -2.593 1.00 96.19 203 LEU A N 1
ATOM 1491 C CA . LEU A 1 203 ? 4.946 3.957 -1.897 1.00 96.19 203 LEU A CA 1
ATOM 1492 C C . LEU A 1 203 ? 3.813 4.323 -2.848 1.00 96.19 203 LEU A C 1
ATOM 1494 O O . LEU A 1 203 ? 3.783 5.422 -3.389 1.00 96.19 203 LEU A O 1
ATOM 1498 N N . ASP A 1 204 ? 2.839 3.430 -3.013 1.00 94.94 204 ASP A N 1
ATOM 1499 C CA . ASP A 1 204 ? 1.612 3.759 -3.736 1.00 94.94 204 ASP A CA 1
ATOM 1500 C C . ASP A 1 204 ? 0.760 4.748 -2.912 1.00 94.94 204 ASP A C 1
ATOM 1502 O O . ASP A 1 204 ? 0.291 4.397 -1.815 1.00 94.94 204 ASP A O 1
ATOM 1506 N N . PRO A 1 205 ? 0.481 5.966 -3.423 1.00 91.94 205 PRO A N 1
ATOM 1507 C CA . PRO A 1 205 ? -0.382 6.929 -2.738 1.00 91.94 205 PRO A CA 1
ATOM 1508 C C . PRO A 1 205 ? -1.799 6.409 -2.472 1.00 91.94 205 PRO A C 1
ATOM 1510 O O . PRO A 1 205 ? -2.481 6.907 -1.576 1.00 91.94 205 PRO A O 1
ATOM 1513 N N . THR A 1 206 ? -2.231 5.369 -3.186 1.00 90.12 206 THR A N 1
ATOM 1514 C CA . THR A 1 206 ? -3.532 4.711 -3.002 1.00 90.12 206 THR A CA 1
ATOM 1515 C C . THR A 1 206 ? -3.476 3.417 -2.182 1.00 90.12 206 THR A C 1
ATOM 1517 O O . THR A 1 206 ? -4.526 2.850 -1.895 1.00 90.12 206 THR A O 1
ATOM 1520 N N . ASN A 1 207 ? -2.282 2.978 -1.762 1.00 91.06 207 ASN A N 1
ATOM 1521 C CA . ASN A 1 207 ? -2.032 1.770 -0.960 1.00 91.06 207 ASN A CA 1
ATOM 1522 C C . ASN A 1 207 ? -2.583 0.459 -1.562 1.00 91.06 207 ASN A C 1
ATOM 1524 O O . ASN A 1 207 ? -2.944 -0.464 -0.835 1.00 91.06 207 ASN A O 1
ATOM 1528 N N . ARG A 1 208 ? -2.690 0.358 -2.892 1.00 91.62 208 ARG A N 1
ATOM 1529 C CA . ARG A 1 208 ? -3.264 -0.815 -3.571 1.00 91.62 208 ARG A CA 1
ATOM 1530 C C . ARG A 1 208 ? -2.263 -1.943 -3.776 1.00 91.62 208 ARG A C 1
ATOM 1532 O O . ARG A 1 208 ? -2.675 -3.080 -4.005 1.00 91.62 208 ARG A O 1
ATOM 1539 N N . VAL A 1 209 ? -0.974 -1.630 -3.742 1.00 94.44 209 VAL A N 1
ATOM 1540 C CA . VAL A 1 209 ? 0.128 -2.580 -3.921 1.00 94.44 209 VAL A CA 1
ATOM 1541 C C . VAL A 1 209 ? 1.116 -2.471 -2.756 1.00 94.44 209 VAL A C 1
ATOM 1543 O O . VAL A 1 209 ? 1.222 -1.397 -2.161 1.00 94.44 209 VAL A O 1
ATOM 1546 N N . PRO A 1 210 ? 1.829 -3.561 -2.406 1.00 94.75 210 PRO A N 1
ATOM 1547 C CA . PRO A 1 210 ? 2.885 -3.512 -1.399 1.00 94.75 210 PRO A CA 1
ATOM 1548 C C . PRO A 1 210 ? 3.952 -2.464 -1.731 1.00 94.75 210 PRO A C 1
ATOM 1550 O O . PRO A 1 210 ? 4.240 -2.217 -2.904 1.00 94.75 210 PRO A O 1
ATOM 1553 N N . SER A 1 211 ? 4.569 -1.896 -0.696 1.00 95.88 211 SER A N 1
ATOM 1554 C CA . SER A 1 211 ? 5.763 -1.066 -0.845 1.00 95.88 211 SER A CA 1
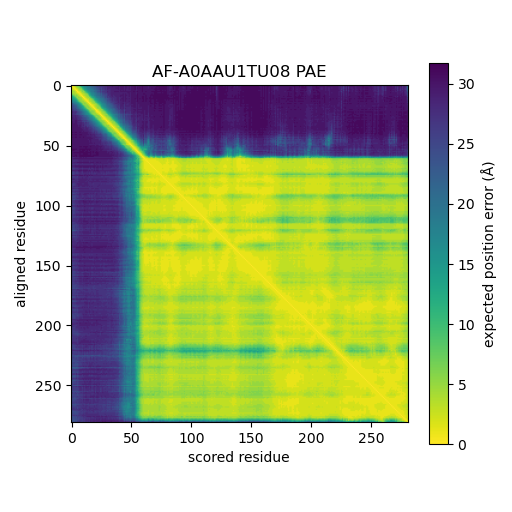ATOM 1555 C C . SER A 1 211 ? 6.934 -1.895 -1.376 1.00 95.88 211 SER A C 1
ATOM 1557 O O . SER A 1 211 ? 7.053 -3.092 -1.088 1.00 95.88 211 SER A O 1
ATOM 1559 N N . VAL A 1 212 ? 7.810 -1.237 -2.134 1.00 97.69 212 VAL A N 1
ATOM 1560 C CA . VAL A 1 212 ? 9.145 -1.752 -2.460 1.00 97.69 212 VAL A CA 1
ATOM 1561 C C . VAL A 1 212 ? 10.151 -0.813 -1.821 1.00 97.69 212 VAL A C 1
ATOM 1563 O O . VAL A 1 212 ? 10.184 0.361 -2.179 1.00 97.69 212 VAL A O 1
ATOM 1566 N N . TRP A 1 213 ? 10.942 -1.310 -0.878 1.00 97.19 213 TRP A N 1
ATOM 1567 C CA . TRP A 1 213 ? 12.044 -0.558 -0.287 1.00 97.19 213 TRP A CA 1
ATOM 1568 C C . TRP A 1 213 ? 13.384 -1.117 -0.754 1.00 97.19 213 TRP A C 1
ATOM 1570 O O . TRP A 1 213 ? 13.514 -2.312 -1.035 1.00 97.19 213 TRP A O 1
ATOM 1580 N N . PHE A 1 214 ? 14.364 -0.232 -0.870 1.00 97.56 214 PHE A N 1
ATOM 1581 C CA . PHE A 1 214 ? 15.659 -0.511 -1.463 1.00 97.56 214 PHE A CA 1
ATOM 1582 C C . PHE A 1 214 ? 16.707 -0.710 -0.374 1.00 97.56 214 PHE A C 1
ATOM 1584 O O . PHE A 1 214 ? 17.072 0.211 0.354 1.00 97.56 214 PHE A O 1
ATOM 1591 N N . GLN A 1 215 ? 17.202 -1.938 -0.260 1.00 96.50 215 GLN A N 1
ATOM 1592 C CA . GLN A 1 215 ? 18.271 -2.277 0.664 1.00 96.50 215 GLN A CA 1
ATOM 1593 C C . GLN A 1 215 ? 19.610 -2.016 -0.028 1.00 96.50 215 GLN A C 1
ATOM 1595 O O . GLN A 1 215 ? 19.971 -2.698 -0.984 1.00 96.50 215 GLN A O 1
ATOM 1600 N N . ALA A 1 216 ? 20.367 -1.038 0.467 1.00 96.50 216 ALA A N 1
ATOM 1601 C CA . ALA A 1 216 ? 21.675 -0.720 -0.098 1.00 96.50 216 ALA A CA 1
ATOM 1602 C C . ALA A 1 216 ? 22.646 -1.907 0.037 1.00 96.50 216 ALA A C 1
ATOM 1604 O O . ALA A 1 216 ? 22.837 -2.437 1.139 1.00 96.50 216 ALA A O 1
ATOM 1605 N N . THR A 1 217 ? 23.282 -2.284 -1.073 1.00 95.25 217 THR A N 1
ATOM 1606 C CA . THR A 1 217 ? 24.295 -3.348 -1.160 1.00 95.25 217 THR A CA 1
ATOM 1607 C C . THR A 1 217 ? 25.427 -2.977 -2.120 1.00 95.25 217 THR A C 1
ATOM 1609 O O . THR A 1 217 ? 25.268 -2.099 -2.962 1.00 95.25 217 THR A O 1
ATOM 1612 N N . ASP A 1 218 ? 26.569 -3.663 -2.039 1.00 95.50 218 ASP A N 1
ATOM 1613 C CA . ASP A 1 218 ? 27.630 -3.514 -3.042 1.00 95.50 218 ASP A CA 1
ATOM 1614 C C . ASP A 1 218 ? 27.175 -4.029 -4.416 1.00 95.50 218 ASP A C 1
ATOM 1616 O O . ASP A 1 218 ? 26.470 -5.035 -4.520 1.00 95.50 218 ASP A O 1
ATOM 1620 N N . ALA A 1 219 ? 27.656 -3.393 -5.486 1.00 93.12 219 ALA A N 1
ATOM 1621 C CA . ALA A 1 219 ? 27.381 -3.840 -6.846 1.00 93.12 219 ALA A CA 1
ATOM 1622 C C . ALA A 1 219 ? 27.875 -5.277 -7.079 1.00 93.12 219 ALA A C 1
ATOM 1624 O O . ALA A 1 219 ? 29.044 -5.606 -6.856 1.00 93.12 219 ALA A O 1
ATOM 1625 N N . HIS A 1 220 ? 26.994 -6.123 -7.607 1.00 90.00 220 HIS A N 1
ATOM 1626 C CA . HIS A 1 220 ? 27.310 -7.493 -7.989 1.00 90.00 220 HIS A CA 1
ATOM 1627 C C . HIS A 1 220 ? 26.577 -7.891 -9.277 1.00 90.00 220 HIS A C 1
ATOM 1629 O O . HIS A 1 220 ? 25.589 -7.262 -9.654 1.00 90.00 220 HIS A O 1
ATOM 1635 N N . PRO A 1 221 ? 27.019 -8.952 -9.978 1.00 87.94 221 PRO A N 1
ATOM 1636 C CA . PRO A 1 221 ? 26.264 -9.489 -11.102 1.00 87.94 221 PRO A CA 1
ATOM 1637 C C . PRO A 1 221 ? 24.837 -9.872 -10.675 1.00 87.94 221 PRO A C 1
ATOM 1639 O O . PRO A 1 221 ? 24.691 -10.513 -9.626 1.00 87.94 221 PRO A O 1
ATOM 1642 N N . PRO A 1 222 ? 23.799 -9.549 -11.465 1.00 83.00 222 PRO A N 1
ATOM 1643 C CA . PRO A 1 222 ? 22.424 -9.876 -11.105 1.00 83.00 222 PRO A CA 1
ATOM 1644 C C . PRO A 1 222 ? 22.249 -11.394 -10.943 1.00 83.00 222 PRO A C 1
ATOM 1646 O O . PRO A 1 222 ? 22.567 -12.157 -11.868 1.00 83.00 222 PRO A O 1
ATOM 1649 N N . PRO A 1 223 ? 21.781 -11.882 -9.780 1.00 87.62 223 PRO A N 1
ATOM 1650 C CA . PRO A 1 223 ? 21.570 -13.302 -9.572 1.00 87.62 223 PRO A CA 1
ATOM 1651 C C . PRO A 1 223 ? 20.395 -13.798 -10.419 1.00 87.62 223 PRO A C 1
ATOM 1653 O O . PRO A 1 223 ? 19.536 -13.044 -10.875 1.00 87.62 223 PRO A O 1
ATOM 1656 N N . ARG A 1 224 ? 20.299 -15.119 -10.597 1.00 91.50 224 ARG A N 1
ATOM 1657 C CA . ARG A 1 224 ? 19.123 -15.703 -11.247 1.00 91.50 224 ARG A CA 1
ATOM 1658 C C . ARG A 1 224 ? 17.888 -15.526 -10.358 1.00 91.50 224 ARG A C 1
ATOM 1660 O O . ARG A 1 224 ? 17.704 -16.278 -9.398 1.00 91.50 224 ARG A O 1
ATOM 1667 N N . GLN A 1 225 ? 17.007 -14.612 -10.743 1.00 93.56 225 GLN A N 1
ATOM 1668 C CA . GLN A 1 225 ? 15.714 -14.409 -10.102 1.00 93.56 225 GLN A CA 1
ATOM 1669 C C . GLN A 1 225 ? 14.836 -15.676 -10.187 1.00 93.56 225 GLN A C 1
ATOM 1671 O O . GLN A 1 225 ? 14.732 -16.319 -11.237 1.00 93.56 225 GLN A O 1
ATOM 1676 N N . ARG A 1 226 ? 14.257 -16.088 -9.047 1.00 94.44 226 ARG A N 1
ATOM 1677 C CA . ARG A 1 226 ? 13.450 -17.325 -8.917 1.00 94.44 226 ARG A CA 1
ATOM 1678 C C . ARG A 1 226 ? 11.976 -17.090 -8.602 1.00 94.44 226 ARG A C 1
ATOM 1680 O O . ARG A 1 226 ? 11.196 -18.030 -8.697 1.00 94.44 226 ARG A O 1
ATOM 1687 N N . TRP A 1 227 ? 11.629 -15.880 -8.196 1.00 94.12 227 TRP A N 1
ATOM 1688 C CA . TRP A 1 227 ? 10.269 -15.416 -7.960 1.00 94.12 227 TRP A CA 1
ATOM 1689 C C . TRP A 1 227 ? 9.986 -14.274 -8.932 1.00 94.12 227 TRP A C 1
ATOM 1691 O O . TRP A 1 227 ? 10.913 -13.641 -9.422 1.00 94.12 227 TRP A O 1
ATOM 1701 N N . HIS A 1 228 ? 8.728 -14.009 -9.234 1.00 93.56 228 HIS A N 1
ATOM 1702 C CA . HIS A 1 228 ? 8.334 -12.920 -10.118 1.00 93.56 228 HIS A CA 1
ATOM 1703 C C . HIS A 1 228 ? 7.161 -12.182 -9.486 1.00 93.56 228 HIS A C 1
ATOM 1705 O O . HIS A 1 228 ? 6.342 -12.786 -8.794 1.00 93.56 228 HIS A O 1
ATOM 1711 N N . ILE A 1 229 ? 7.136 -10.866 -9.679 1.00 95.81 229 ILE A N 1
ATOM 1712 C CA . ILE A 1 229 ? 5.981 -10.034 -9.359 1.00 95.81 229 ILE A CA 1
ATOM 1713 C C . ILE A 1 229 ? 5.140 -9.981 -10.629 1.00 95.81 229 ILE A C 1
ATOM 1715 O O . ILE A 1 229 ? 5.641 -9.578 -11.677 1.00 95.81 229 ILE A O 1
ATOM 1719 N N . ASP A 1 230 ? 3.878 -10.378 -10.522 1.00 97.38 230 ASP A N 1
ATOM 1720 C CA . ASP A 1 230 ? 2.910 -10.254 -11.606 1.00 97.38 230 ASP A CA 1
ATOM 1721 C C . ASP A 1 230 ? 1.992 -9.073 -11.301 1.00 97.38 230 ASP A C 1
ATOM 1723 O O . ASP A 1 230 ? 1.112 -9.153 -10.439 1.00 97.38 230 ASP A O 1
ATOM 1727 N N . LEU A 1 231 ? 2.205 -7.961 -12.000 1.00 97.56 231 LEU A N 1
ATOM 1728 C CA . LEU A 1 231 ? 1.363 -6.781 -11.900 1.00 97.56 231 LEU A CA 1
ATOM 1729 C C . LEU A 1 231 ? 0.211 -6.891 -12.898 1.00 97.56 231 LEU A C 1
ATOM 1731 O O . LEU A 1 231 ? 0.394 -6.747 -14.105 1.00 97.56 231 LEU A O 1
ATOM 1735 N N . TRP A 1 232 ? -0.988 -7.118 -12.377 1.00 97.56 232 TRP A N 1
ATOM 1736 C CA . TRP A 1 232 ? -2.197 -7.235 -13.183 1.00 97.56 232 TRP A CA 1
ATOM 1737 C C . TRP A 1 232 ? -2.834 -5.875 -13.427 1.00 97.56 232 TRP A C 1
ATOM 1739 O O . TRP A 1 232 ? -3.193 -5.168 -12.483 1.00 97.56 232 TRP A O 1
ATOM 1749 N N . LEU A 1 233 ? -3.004 -5.533 -14.700 1.00 97.44 233 LEU A N 1
ATOM 1750 C CA . LEU A 1 233 ? -3.556 -4.258 -15.139 1.00 97.44 233 LEU A CA 1
ATOM 1751 C C . LEU A 1 233 ? -4.781 -4.465 -16.024 1.00 97.44 233 LEU A C 1
ATOM 1753 O O . LEU A 1 233 ? -4.967 -5.517 -16.641 1.00 97.44 233 LEU A O 1
ATOM 1757 N N . ALA A 1 234 ? -5.614 -3.427 -16.096 1.00 97.19 234 ALA A N 1
ATOM 1758 C CA . ALA A 1 234 ? -6.612 -3.348 -17.150 1.00 97.19 234 ALA A CA 1
ATOM 1759 C C . ALA A 1 234 ? -5.886 -3.294 -18.511 1.00 97.19 234 ALA A C 1
ATOM 1761 O O . ALA A 1 234 ? -4.868 -2.597 -18.611 1.00 97.19 234 ALA A O 1
ATOM 1762 N N . PRO A 1 235 ? -6.354 -4.017 -19.544 1.00 97.69 235 PRO A N 1
ATOM 1763 C CA . PRO A 1 235 ? -5.649 -4.070 -20.822 1.00 97.69 235 PRO A CA 1
ATOM 1764 C C . PRO A 1 235 ? -5.379 -2.692 -21.434 1.00 97.69 235 PRO A C 1
ATOM 1766 O O . PRO A 1 235 ? -4.292 -2.444 -21.942 1.00 97.69 235 PRO A O 1
ATOM 1769 N N . GLU A 1 236 ? -6.328 -1.765 -21.310 1.00 97.62 236 GLU A N 1
ATOM 1770 C CA . GLU A 1 236 ? -6.254 -0.411 -21.858 1.00 97.62 236 GLU A CA 1
ATOM 1771 C C . GLU A 1 236 ? -5.208 0.501 -21.197 1.00 97.62 236 GLU A C 1
ATOM 1773 O O . GLU A 1 236 ? -4.944 1.577 -21.723 1.00 97.62 236 GLU A O 1
ATOM 1778 N N . VAL A 1 237 ? -4.607 0.099 -20.069 1.00 97.06 237 VAL A N 1
ATOM 1779 C CA . VAL A 1 237 ? -3.528 0.862 -19.408 1.00 97.06 237 VAL A CA 1
ATOM 1780 C C . VAL A 1 237 ? -2.178 0.141 -19.422 1.00 97.06 237 VAL A C 1
ATOM 1782 O O . VAL A 1 237 ? -1.192 0.690 -18.930 1.00 97.06 237 VAL A O 1
ATOM 1785 N N . ALA A 1 238 ? -2.118 -1.094 -19.933 1.00 97.94 238 ALA A N 1
ATOM 1786 C CA . ALA A 1 238 ? -0.919 -1.923 -19.856 1.00 97.94 238 ALA A CA 1
ATOM 1787 C C . ALA A 1 238 ? 0.240 -1.336 -20.675 1.00 97.94 238 ALA A C 1
ATOM 1789 O O . ALA A 1 238 ? 1.332 -1.162 -20.134 1.00 97.94 238 ALA A O 1
ATOM 1790 N N . ASP A 1 239 ? -0.007 -0.959 -21.931 1.00 97.81 239 ASP A N 1
ATOM 1791 C CA . ASP A 1 239 ? 1.025 -0.410 -22.821 1.00 97.81 239 ASP A CA 1
ATOM 1792 C C . ASP A 1 239 ? 1.587 0.921 -22.304 1.00 97.81 239 ASP A C 1
ATOM 1794 O O . ASP A 1 239 ? 2.804 1.107 -22.280 1.00 97.81 239 ASP A O 1
ATOM 1798 N N . ASP A 1 240 ? 0.727 1.811 -21.799 1.00 98.06 240 ASP A N 1
ATOM 1799 C CA . ASP A 1 240 ? 1.152 3.075 -21.184 1.00 98.06 240 ASP A CA 1
ATOM 1800 C C . ASP A 1 240 ? 2.017 2.827 -19.943 1.00 98.06 240 ASP A C 1
ATOM 1802 O O . ASP A 1 240 ? 3.027 3.504 -19.727 1.00 98.06 240 ASP A O 1
ATOM 1806 N N . ARG A 1 241 ? 1.664 1.818 -19.132 1.00 97.81 241 ARG A N 1
ATOM 1807 C CA . ARG A 1 241 ? 2.455 1.441 -17.957 1.00 97.81 241 ARG A CA 1
ATOM 1808 C C . ARG A 1 241 ? 3.826 0.889 -18.346 1.00 97.81 241 ARG A C 1
ATOM 1810 O O . ARG A 1 241 ? 4.823 1.257 -17.725 1.00 97.81 241 ARG A O 1
ATOM 1817 N N . ILE A 1 242 ? 3.880 0.036 -19.368 1.00 98.56 242 ILE A N 1
ATOM 1818 C CA . ILE A 1 242 ? 5.125 -0.516 -19.920 1.00 98.56 242 ILE A CA 1
ATOM 1819 C C . ILE A 1 242 ? 5.999 0.618 -20.462 1.00 98.56 242 ILE A C 1
ATOM 1821 O O . ILE A 1 242 ? 7.178 0.702 -20.122 1.00 98.56 242 ILE A O 1
ATOM 1825 N N . ALA A 1 243 ? 5.423 1.525 -21.254 1.00 98.38 243 ALA A N 1
ATOM 1826 C CA . ALA A 1 243 ? 6.135 2.659 -21.828 1.00 98.38 243 ALA A CA 1
ATOM 1827 C C . ALA A 1 243 ? 6.714 3.585 -20.746 1.00 98.38 243 ALA A C 1
ATOM 1829 O O . ALA A 1 243 ? 7.871 3.992 -20.852 1.00 98.38 243 ALA A O 1
ATOM 1830 N N . ALA A 1 244 ? 5.955 3.874 -19.683 1.00 98.31 244 ALA A N 1
ATOM 1831 C CA . ALA A 1 244 ? 6.431 4.675 -18.556 1.00 98.31 244 ALA A CA 1
ATOM 1832 C C . ALA A 1 244 ? 7.607 4.007 -17.823 1.00 98.31 244 ALA A C 1
ATOM 1834 O O . ALA A 1 244 ? 8.596 4.672 -17.515 1.00 98.31 244 ALA A O 1
ATOM 1835 N N . ALA A 1 245 ? 7.538 2.693 -17.592 1.00 98.31 245 ALA A N 1
ATOM 1836 C CA . ALA A 1 245 ? 8.625 1.941 -16.969 1.00 98.31 245 ALA A CA 1
ATOM 1837 C C . ALA A 1 245 ? 9.891 1.920 -17.850 1.00 98.31 245 ALA A C 1
ATOM 1839 O O . ALA A 1 245 ? 10.998 2.115 -17.351 1.00 98.31 245 ALA A O 1
ATOM 1840 N N . VAL A 1 246 ? 9.746 1.765 -19.171 1.00 98.56 246 VAL A N 1
ATOM 1841 C CA . VAL A 1 246 ? 10.873 1.846 -20.120 1.00 98.56 246 VAL A CA 1
ATOM 1842 C C . VAL A 1 246 ? 11.475 3.254 -20.162 1.00 98.56 246 VAL A C 1
ATOM 1844 O O . VAL A 1 246 ? 12.694 3.408 -20.129 1.00 98.56 246 VAL A O 1
ATOM 1847 N N . ALA A 1 247 ? 10.643 4.298 -20.171 1.00 98.25 247 ALA A N 1
ATOM 1848 C CA . ALA A 1 247 ? 11.107 5.684 -20.103 1.00 98.25 247 ALA A CA 1
ATOM 1849 C C . ALA A 1 247 ? 11.870 5.986 -18.799 1.00 98.25 247 ALA A C 1
ATOM 1851 O O . ALA A 1 247 ? 12.761 6.833 -18.790 1.00 98.25 247 ALA A O 1
ATOM 1852 N N . ALA A 1 248 ? 11.556 5.262 -17.723 1.00 98.19 248 ALA A N 1
ATOM 1853 C CA . ALA A 1 248 ? 12.239 5.316 -16.436 1.00 98.19 248 ALA A CA 1
ATOM 1854 C C . ALA A 1 248 ? 13.513 4.441 -16.363 1.00 98.19 248 ALA A C 1
ATOM 1856 O O . ALA A 1 248 ? 14.015 4.183 -15.273 1.00 98.19 248 ALA A O 1
ATOM 1857 N N . GLY A 1 249 ? 14.043 3.986 -17.504 1.00 97.81 249 GLY A N 1
ATOM 1858 C CA . GLY A 1 249 ? 15.288 3.211 -17.590 1.00 97.81 249 GLY A CA 1
ATOM 1859 C C . GLY A 1 249 ? 15.095 1.695 -17.642 1.00 97.81 249 GLY A C 1
ATOM 1860 O O . GLY A 1 249 ? 16.076 0.962 -17.753 1.00 97.81 249 GLY A O 1
ATOM 1861 N N . GLY A 1 250 ? 13.851 1.216 -17.594 1.00 98.25 250 GLY A N 1
ATOM 1862 C CA . GLY A 1 250 ? 13.541 -0.198 -17.750 1.00 98.25 250 GLY A CA 1
ATOM 1863 C C . GLY A 1 250 ? 13.750 -0.720 -19.170 1.00 98.25 250 GLY A C 1
ATOM 1864 O O . GLY A 1 250 ? 13.825 0.026 -20.147 1.00 98.25 250 GLY A O 1
ATOM 1865 N N . THR A 1 251 ? 13.771 -2.042 -19.297 1.00 98.56 251 THR A N 1
ATOM 1866 C CA . THR A 1 251 ? 13.863 -2.737 -20.585 1.00 98.56 251 THR A CA 1
ATOM 1867 C C . THR A 1 251 ? 12.774 -3.791 -20.710 1.00 98.56 251 THR A C 1
ATOM 1869 O O . THR A 1 251 ? 12.444 -4.467 -19.740 1.00 98.56 251 THR A O 1
ATOM 1872 N N . VAL A 1 252 ? 12.213 -3.955 -21.910 1.00 98.69 252 VAL A N 1
ATOM 1873 C CA . VAL A 1 252 ? 11.369 -5.116 -22.224 1.00 98.69 252 VAL A CA 1
ATOM 1874 C C . VAL A 1 252 ? 12.291 -6.296 -22.508 1.00 98.69 252 VAL A C 1
ATOM 1876 O O . VAL A 1 252 ? 13.082 -6.259 -23.449 1.00 98.69 252 VAL A O 1
ATOM 1879 N N . VAL A 1 253 ? 12.203 -7.329 -21.674 1.00 98.25 253 VAL A N 1
ATOM 1880 C CA . VAL A 1 253 ? 13.036 -8.535 -21.753 1.00 98.25 253 VAL A CA 1
ATOM 1881 C C . VAL A 1 253 ? 12.370 -9.604 -22.610 1.00 98.25 253 VAL A C 1
ATOM 1883 O O . VAL A 1 253 ? 13.050 -10.296 -23.363 1.00 98.25 253 VAL A O 1
ATOM 1886 N N . ASP A 1 254 ? 11.051 -9.746 -22.484 1.00 98.25 254 ASP A N 1
ATOM 1887 C CA . ASP A 1 254 ? 10.264 -10.730 -23.221 1.00 98.25 254 ASP A CA 1
ATOM 1888 C C . ASP A 1 254 ? 8.838 -10.212 -23.428 1.00 98.25 254 ASP A C 1
ATOM 1890 O O . ASP A 1 254 ? 8.178 -9.799 -22.478 1.00 98.25 254 ASP A O 1
ATOM 1894 N N . ALA A 1 255 ? 8.373 -10.227 -24.672 1.00 98.19 255 ALA A N 1
ATOM 1895 C CA . ALA A 1 255 ? 7.009 -9.870 -25.057 1.00 98.19 255 ALA A CA 1
ATOM 1896 C C . ALA A 1 255 ? 6.375 -10.950 -25.949 1.00 98.19 255 ALA A C 1
ATOM 1898 O O . ALA A 1 255 ? 5.396 -10.685 -26.642 1.00 98.19 255 ALA A O 1
ATOM 1899 N N . SER A 1 256 ? 6.954 -12.156 -25.979 1.00 97.94 256 SER A N 1
ATOM 1900 C CA . SER A 1 256 ? 6.476 -13.260 -26.821 1.00 97.94 256 SER A CA 1
ATOM 1901 C C . SER A 1 256 ? 5.069 -13.740 -26.452 1.00 97.94 256 SER A C 1
ATOM 1903 O O . SER A 1 256 ? 4.381 -14.294 -27.303 1.00 97.94 256 SER A O 1
ATOM 1905 N N . GLU A 1 257 ? 4.637 -13.455 -25.223 1.00 97.38 257 GLU A N 1
ATOM 1906 C CA . GLU A 1 257 ? 3.334 -13.819 -24.657 1.00 97.38 257 GLU A CA 1
ATOM 1907 C C . GLU A 1 257 ? 2.408 -12.601 -24.477 1.00 97.38 257 GLU A C 1
ATOM 1909 O O . GLU A 1 257 ? 1.404 -12.665 -23.766 1.00 97.38 257 GLU A O 1
ATOM 1914 N N . ALA A 1 258 ? 2.732 -11.456 -25.086 1.00 96.56 258 ALA A N 1
ATOM 1915 C CA . ALA A 1 258 ? 1.834 -10.306 -25.087 1.00 96.56 258 ALA A CA 1
ATOM 1916 C C . ALA A 1 258 ? 0.579 -10.604 -25.943 1.00 96.56 258 ALA A C 1
ATOM 1918 O O . ALA A 1 258 ? 0.710 -11.213 -27.007 1.00 96.56 258 ALA A O 1
ATOM 1919 N N . PRO A 1 259 ? -0.627 -10.149 -25.537 1.00 96.25 259 PRO A N 1
ATOM 1920 C CA . PRO A 1 259 ? -0.915 -9.245 -24.417 1.00 96.25 259 PRO A CA 1
ATOM 1921 C C . PRO A 1 259 ? -1.129 -9.941 -23.058 1.00 96.25 259 PRO A C 1
ATOM 1923 O O . PRO A 1 259 ? -1.391 -9.258 -22.062 1.00 96.25 259 PRO A O 1
ATOM 1926 N N . SER A 1 260 ? -1.026 -11.269 -22.977 1.00 97.62 260 SER A N 1
ATOM 1927 C CA . SER A 1 260 ? -1.251 -12.031 -21.741 1.00 97.62 260 SER A CA 1
ATOM 1928 C C . SER A 1 260 ? -0.241 -11.665 -20.652 1.00 97.62 260 SER A C 1
ATOM 1930 O O . SER A 1 260 ? -0.624 -11.489 -19.485 1.00 97.62 260 SER A O 1
ATOM 1932 N N . PHE A 1 261 ? 1.042 -11.532 -21.009 1.00 97.94 261 PHE A N 1
ATOM 1933 C CA . PHE A 1 261 ? 2.037 -10.839 -20.191 1.00 97.94 261 PHE A CA 1
ATOM 1934 C C . PHE A 1 261 ? 3.264 -10.355 -20.980 1.00 97.94 261 PHE A C 1
ATOM 1936 O O . PHE A 1 261 ? 3.673 -10.954 -21.969 1.00 97.94 261 PHE A O 1
ATOM 1943 N N . THR A 1 262 ? 3.899 -9.305 -20.459 1.00 98.69 262 THR A N 1
ATOM 1944 C CA . THR A 1 262 ? 5.191 -8.775 -20.914 1.00 98.69 262 THR A CA 1
ATOM 1945 C C . THR A 1 262 ? 6.151 -8.730 -19.728 1.00 98.69 262 THR A C 1
ATOM 1947 O O . THR A 1 262 ? 5.806 -8.201 -18.672 1.00 98.69 262 THR A O 1
ATOM 1950 N N . VAL A 1 263 ? 7.363 -9.260 -19.885 1.00 98.56 263 VAL A N 1
ATOM 1951 C CA . VAL A 1 263 ? 8.419 -9.228 -18.865 1.00 98.56 263 VAL A CA 1
ATOM 1952 C C . VAL A 1 263 ? 9.300 -8.005 -19.080 1.00 98.56 263 VAL A C 1
ATOM 1954 O O . VAL A 1 263 ? 9.897 -7.834 -20.145 1.00 98.56 263 VAL A O 1
ATOM 1957 N N . LEU A 1 264 ? 9.424 -7.185 -18.043 1.00 98.69 264 LEU A N 1
ATOM 1958 C CA . LEU A 1 264 ? 10.339 -6.055 -17.989 1.00 98.69 264 LEU A CA 1
ATOM 1959 C C . LEU A 1 264 ? 11.467 -6.338 -16.998 1.00 98.69 264 LEU A C 1
ATOM 1961 O O . LEU A 1 264 ? 11.318 -7.177 -16.108 1.00 98.69 264 LEU A O 1
ATOM 1965 N N . ALA A 1 265 ? 12.575 -5.619 -17.144 1.00 98.25 265 ALA A N 1
ATOM 1966 C CA . ALA A 1 265 ? 13.627 -5.529 -16.144 1.00 98.25 265 ALA A CA 1
ATOM 1967 C C . ALA A 1 265 ? 13.953 -4.073 -15.807 1.00 98.25 265 ALA A C 1
ATOM 1969 O O . ALA A 1 265 ? 13.955 -3.221 -16.700 1.00 98.25 265 ALA A O 1
ATOM 1970 N N . ASP A 1 266 ? 14.253 -3.818 -14.537 1.00 97.75 266 ASP A N 1
ATOM 1971 C CA . ASP A 1 266 ? 14.836 -2.560 -14.074 1.00 97.75 266 ASP A CA 1
ATOM 1972 C C . ASP A 1 266 ? 16.302 -2.405 -14.560 1.00 97.75 266 ASP A C 1
ATOM 1974 O O . ASP A 1 266 ? 16.855 -3.333 -15.168 1.00 97.75 266 ASP A O 1
ATOM 1978 N N . PRO A 1 267 ? 16.958 -1.251 -14.324 1.00 97.06 267 PRO A N 1
ATOM 1979 C CA . PRO A 1 267 ? 18.353 -1.025 -14.724 1.00 97.06 267 PRO A CA 1
ATOM 1980 C C . PRO A 1 267 ? 19.385 -2.017 -14.164 1.00 97.06 267 PRO A C 1
ATOM 1982 O O . PRO A 1 267 ? 20.458 -2.165 -14.749 1.00 97.06 267 PRO A O 1
ATOM 1985 N N . GLU A 1 268 ? 19.075 -2.714 -13.070 1.00 95.81 268 GLU A N 1
ATOM 1986 C CA . GLU A 1 268 ? 19.937 -3.738 -12.469 1.00 95.81 268 GLU A CA 1
ATOM 1987 C C . GLU A 1 268 ? 19.534 -5.163 -12.889 1.00 95.81 268 GLU A C 1
ATOM 1989 O O . GLU A 1 268 ? 20.159 -6.144 -12.490 1.00 95.81 268 GLU A O 1
ATOM 1994 N N . GLY A 1 269 ? 18.538 -5.307 -13.765 1.00 95.69 269 GLY A N 1
ATOM 1995 C CA . GLY A 1 269 ? 18.115 -6.589 -14.317 1.00 95.69 269 GLY A CA 1
ATOM 1996 C C . GLY A 1 269 ? 17.067 -7.332 -13.483 1.00 95.69 269 GLY A C 1
ATOM 1997 O O . GLY A 1 269 ? 16.767 -8.486 -13.815 1.00 95.69 269 GLY A O 1
ATOM 1998 N N . ASN A 1 270 ? 16.498 -6.714 -12.442 1.00 95.69 270 ASN A N 1
ATOM 1999 C CA . ASN A 1 270 ? 15.413 -7.297 -11.652 1.00 95.69 270 ASN A CA 1
ATOM 2000 C C . ASN A 1 270 ? 14.113 -7.269 -12.453 1.00 95.69 270 ASN A C 1
ATOM 2002 O O . ASN A 1 270 ? 13.731 -6.245 -13.015 1.00 95.69 270 ASN A O 1
ATOM 2006 N N . LYS A 1 271 ? 13.430 -8.411 -12.516 1.00 97.00 271 LYS A N 1
ATOM 2007 C CA . LYS A 1 271 ? 12.330 -8.663 -13.449 1.00 97.00 271 LYS A CA 1
ATOM 2008 C C . LYS A 1 271 ? 10.959 -8.583 -12.803 1.00 97.00 271 LYS A C 1
ATOM 2010 O O . LYS A 1 271 ? 10.763 -8.965 -11.649 1.00 97.00 271 LYS A O 1
ATOM 2015 N N . VAL A 1 272 ? 9.988 -8.187 -13.612 1.00 98.00 272 VAL A N 1
ATOM 2016 C CA . VAL A 1 272 ? 8.577 -8.054 -13.244 1.00 98.00 272 VAL A CA 1
ATOM 2017 C C . VAL A 1 272 ? 7.709 -8.236 -14.483 1.00 98.00 272 VAL A C 1
ATOM 2019 O O . VAL A 1 272 ? 8.093 -7.835 -15.582 1.00 98.00 272 VAL A O 1
ATOM 2022 N N . CYS A 1 273 ? 6.550 -8.865 -14.318 1.00 98.31 273 CYS A N 1
ATOM 2023 C CA . CYS A 1 273 ? 5.604 -9.092 -15.399 1.00 98.31 273 CYS A CA 1
ATOM 2024 C C . CYS A 1 273 ? 4.488 -8.049 -15.336 1.00 98.31 273 CYS A C 1
ATOM 2026 O O . CYS A 1 273 ? 3.871 -7.858 -14.287 1.00 98.31 273 CYS A O 1
ATOM 2028 N N . VAL A 1 274 ? 4.183 -7.420 -16.468 1.00 98.50 274 VAL A N 1
ATOM 2029 C CA . VAL A 1 274 ? 2.905 -6.734 -16.678 1.00 98.50 274 VAL A CA 1
ATOM 2030 C C . VAL A 1 274 ? 1.948 -7.740 -17.293 1.00 98.50 274 VAL A C 1
ATOM 2032 O O . VAL A 1 274 ? 2.207 -8.244 -18.381 1.00 98.50 274 VAL A O 1
ATOM 2035 N N . CYS A 1 275 ? 0.864 -8.043 -16.588 1.00 98.31 275 CYS A N 1
ATOM 2036 C CA . CYS A 1 275 ? -0.098 -9.074 -16.953 1.00 98.31 275 CYS A CA 1
ATOM 2037 C C . CYS A 1 275 ? -1.454 -8.455 -17.289 1.00 98.31 275 CYS A C 1
ATOM 2039 O O . CYS A 1 275 ? -1.923 -7.545 -16.599 1.00 98.31 275 CYS A O 1
ATOM 2041 N N 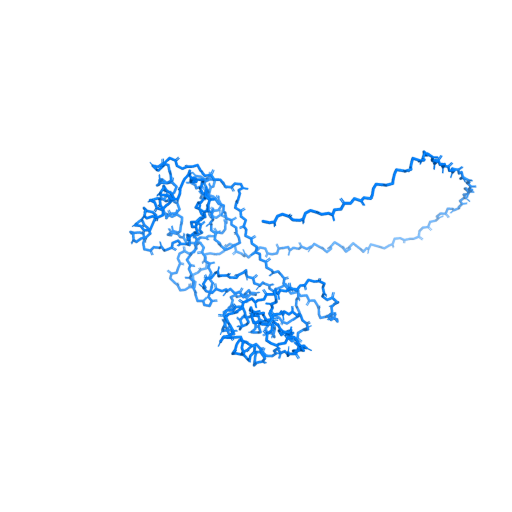. THR A 1 276 ? -2.128 -9.015 -18.291 1.00 98.25 276 THR A N 1
ATOM 2042 C CA . THR A 1 276 ? -3.544 -8.741 -18.551 1.00 98.25 276 THR A CA 1
ATOM 2043 C C . THR A 1 276 ? -4.336 -10.046 -18.578 1.00 98.25 276 THR A C 1
ATOM 2045 O O . THR A 1 276 ? -3.772 -11.142 -18.630 1.00 98.25 276 THR A O 1
ATOM 2048 N N . ALA A 1 277 ? -5.662 -9.930 -18.509 1.00 96.56 277 ALA A N 1
ATOM 2049 C CA . ALA A 1 277 ? -6.566 -11.070 -18.659 1.00 96.56 277 ALA A CA 1
ATOM 2050 C C . ALA A 1 277 ? -6.854 -11.429 -20.130 1.00 96.56 277 ALA A C 1
ATOM 2052 O O . ALA A 1 277 ? -7.619 -12.357 -20.375 1.00 96.56 277 ALA A O 1
ATOM 2053 N N . LEU A 1 278 ? -6.295 -10.692 -21.098 1.00 96.38 278 LEU A N 1
ATOM 2054 C CA . LEU A 1 278 ? -6.437 -11.024 -22.514 1.00 96.38 278 LEU A CA 1
ATOM 2055 C C . LEU A 1 278 ? -5.652 -12.293 -22.839 1.00 96.38 278 LEU A C 1
ATOM 2057 O O . LEU A 1 278 ? -4.625 -12.552 -22.218 1.00 96.38 278 LEU A O 1
ATOM 2061 N N . ASP A 1 279 ? -6.158 -13.057 -23.807 1.00 93.56 279 ASP A N 1
ATOM 2062 C CA . ASP A 1 279 ? -5.513 -14.252 -24.361 1.00 93.56 279 ASP A CA 1
ATOM 2063 C C . ASP A 1 279 ? -5.025 -15.245 -23.282 1.00 93.56 279 ASP A C 1
ATOM 2065 O O . ASP A 1 279 ? -3.970 -15.874 -23.395 1.00 93.56 279 ASP A O 1
ATOM 2069 N N . ARG A 1 280 ? -5.815 -15.373 -22.204 1.00 85.31 280 ARG A N 1
ATOM 2070 C CA . ARG A 1 280 ? -5.678 -16.391 -21.156 1.00 85.31 280 ARG A CA 1
ATOM 2071 C C . ARG A 1 280 ? -6.947 -17.244 -21.111 1.00 85.31 280 ARG A C 1
ATOM 2073 O O . ARG A 1 280 ? -8.042 -16.696 -20.988 1.00 85.31 280 ARG A O 1
ATOM 2080 N N . ASP A 1 281 ? -6.772 -18.560 -21.211 1.00 71.31 281 ASP A N 1
ATOM 2081 C CA . ASP A 1 281 ? -7.839 -19.569 -21.104 1.00 71.31 281 ASP A CA 1
ATOM 2082 C C . ASP A 1 281 ? -8.333 -19.777 -19.659 1.00 71.31 281 ASP A C 1
ATOM 2084 O O . ASP A 1 281 ? -7.501 -19.722 -18.718 1.00 71.31 281 ASP A O 1
#